Protein 4P8S (pdb70)

InterPro domains:
  IPR000483 Cysteine-rich flanking region, C-terminal [SM00082] (261-311)
  IPR001611 Leucine-rich repeat [PF13855] (107-167)
  IPR001611 Leucine-rich repeat [PF13855] (204-262)
  IPR003591 Leucine-rich repeat, typical subtype [SM00369] (63-82)
  IPR003591 Leucine-rich repeat, typical subtype [SM00369] (83-104)
  IPR003591 Leucine-rich repeat, typical subtype [SM00369] (105-129)
  IPR003591 Leucine-rich repeat, typical subtype [SM00369] (130-153)
  IPR003591 Leucine-rich repeat, typical subtype [SM00369] (154-177)
  IPR003591 Leucine-rich repeat, typical subtype [SM00369] (178-201)
  IPR003591 Leucine-rich repeat, typical subtype [SM00369] (202-225)
  IPR003591 Leucine-rich repeat, typical subtype [SM00369] (226-249)
  IPR032675 Leucine-rich repeat domain superfamily [G3DSA:3.80.10.10] (29-310)
  IPR050541 Leucine-rich repeat and transmembrane domain-containing protein [PTHR24369] (19-320)

Organism: Rattus norvegicus (NCBI:txid10116)

CATH classification: 3.80.10.10

Nearest PDB structures (foldseek):
  4p8s-assembly1_A  TM=1.004E+00  e=3.441E-52  Rattus norvegicus
  1ozn-assembly1_A  TM=9.871E-01  e=2.215E-29  Homo sapiens
  5o0p-assembly2_B  TM=9.878E-01  e=4.410E-29  Mus musculus
  7r86-assembly2_B  TM=9.854E-01  e=6.924E-28  Mus musculus
  5o0o-assembly1_E  TM=9.838E-01  e=7.640E-28  Mus musculus

Sequence (282 aa):
PSCPMLCTCYSSPPTVSCQANNFSSVPLSLPPSTQRLFLQNNLIRSLRPGTFGPNLLTLWLFSNNLSTIYPGTFRHLQALEELDLGDNRHLRSLEPDTFQGLERLQSLHLYRCQLSSLPGNIFRGLVSLQYLYLQENSLLHLQDDLFADLANLSHLFLHGNRLRLLTEHVFRGLGSLDRLLLHGNRLQGVHRAAFHGLSRLTILYLFNNSLASLPGEALADLPALEFLRLNANPWACDCRARPLWAWFQRARVSSSDVTCATPPERQGRDLRTLRDTDFQAC

Radius of gyration: 22.19 Å; Cα contacts (8 Å, |Δi|>4): 806; chains: 1; bounding box: 40×33×74 Å

Solvent-accessible surface area: 13028 Å² total; per-residue (Å²): 152,104,52,5,150,118,19,70,42,125,99,103,43,40,12,2,18,0,87,76,52,108,28,67,71,11,15,154,76,28,28,101,64,6,57,101,0,29,0,15,73,4,92,0,137,35,2,130,71,89,40,22,20,79,68,3,50,22,0,79,0,44,29,15,50,0,56,51,12,83,86,30,8,1,143,135,2,110,28,0,59,45,0,11,0,0,36,0,146,83,4,125,76,11,45,61,66,6,2,62,32,1,73,130,0,70,15,0,30,0,36,92,0,72,0,48,72,6,31,37,66,3,1,81,34,3,78,35,0,62,68,0,37,0,24,74,11,42,0,72,95,7,76,62,52,3,0,43,63,0,59,80,0,26,26,0,36,0,32,30,3,116,0,100,77,3,54,72,56,0,3,113,32,2,38,20,0,38,90,0,20,0,31,22,13,73,0,115,20,7,45,144,20,2,0,124,37,0,58,149,0,23,39,0,47,0,35,79,15,44,0,34,39,3,30,15,87,0,1,68,27,6,104,34,12,106,65,0,65,0,27,65,12,59,1,1,0,49,66,122,2,115,61,2,19,32,41,21,99,218,28,235,39,70,34,20,72,0,53,2,41,64,30,117,137,44,109,46,95,29,1,86,63,5,158,98,81,47,11,153,100,86

GO terms:
  GO:0043005 neuron projection (C, IDA)
  GO:0043204 perikaryon (C, IDA)
  GO:0045121 membrane raft (C, IDA)
  GO:0009986 cell surface (C, IDA)
  GO:0030424 axon (C, IDA)
  GO:0043204 perikaryon (C, EXP)
  GO:0005886 plasma membrane (C, EXP)
  GO:0010977 negative regulation of neuron projection development (P, IMP)
  GO:0038023 signaling receptor activity (F, IMP)
  GO:0007166 cell surface receptor signaling pathway (P, IMP)
  GO:0005515 protein binding (F, IPI)
  GO:0009897 external side of plasma membrane (C, IDA)

Structure (mmCIF, N/CA/C/O backbone):
data_4P8S
#
_entry.id   4P8S
#
_cell.length_a   56.822
_cell.length_b   56.517
_cell.length_c   128.960
_cell.angle_alpha   90.00
_cell.angle_beta   90.00
_cell.angle_gamma   90.00
#
_symmetry.space_group_name_H-M   'P 21 21 21'
#
loop_
_entity.id
_entity.type
_entity.pdbx_description
1 polymer 'Reticulon-4 receptor-like 2'
2 branched 2-acetamido-2-deoxy-alpha-D-glucopyranose-(1-4)-2-acetamido-2-deoxy-beta-D-glucopyranose
3 branched 2-acetamido-2-deoxy-beta-D-glucopyranose-(1-4)-2-acetamido-2-deoxy-beta-D-glucopyranose
4 non-polymer 2-acetamido-2-deoxy-beta-D-glucopyranose
5 water water
#
loop_
_atom_site.group_PDB
_atom_site.id
_atom_site.type_symbol
_atom_site.label_atom_id
_atom_site.label_alt_id
_atom_site.label_comp_id
_atom_site.label_asym_id
_atom_site.label_entity_id
_atom_site.label_seq_id
_atom_site.pdbx_PDB_ins_code
_atom_site.Cartn_x
_atom_site.Cartn_y
_atom_site.Cartn_z
_atom_site.occupancy
_atom_site.B_iso_or_equiv
_atom_site.auth_seq_id
_atom_site.auth_comp_id
_atom_site.auth_asym_id
_atom_site.auth_atom_id
_atom_site.pdbx_PDB_model_num
ATOM 1 N N . PRO A 1 1 ? 14.383 22.526 -13.802 1.00 49.44 29 PRO A N 1
ATOM 2 C CA . PRO A 1 1 ? 13.722 22.180 -12.515 1.00 48.75 29 PRO A CA 1
ATOM 3 C C . PRO A 1 1 ? 14.089 23.137 -11.313 1.00 46.88 29 PRO A C 1
ATOM 4 O O . PRO A 1 1 ? 14.885 22.731 -10.461 1.00 49.30 29 PRO A O 1
ATOM 8 N N . SER A 1 2 ? 13.553 24.354 -11.216 1.00 44.60 30 SER A N 1
ATOM 9 C CA . SER A 1 2 ? 14.255 25.317 -10.329 1.00 42.02 30 SER A CA 1
ATOM 10 C C . SER A 1 2 ? 13.970 25.321 -8.813 1.00 37.78 30 SER A C 1
ATOM 11 O O . SER A 1 2 ? 14.930 25.548 -8.060 1.00 38.11 30 SER A O 1
ATOM 14 N N . CYS A 1 3 ? 12.729 25.040 -8.351 1.00 30.91 31 CYS A N 1
ATOM 15 C CA . CYS A 1 3 ? 12.544 24.888 -6.897 1.00 24.72 31 CYS A CA 1
ATOM 16 C C . CYS A 1 3 ? 11.566 23.726 -6.641 1.00 21.43 31 CYS A C 1
ATOM 17 O O . CYS A 1 3 ? 10.539 23.665 -7.267 1.00 17.66 31 CYS A O 1
ATOM 20 N N . PRO A 1 4 ? 11.867 22.855 -5.647 1.00 20.59 32 PRO A N 1
ATOM 21 C CA . PRO A 1 4 ? 10.925 21.799 -5.276 1.00 20.03 32 PRO A CA 1
ATOM 22 C C . PRO A 1 4 ? 9.563 22.293 -4.916 1.00 17.70 32 PRO A C 1
ATOM 23 O O . PRO A 1 4 ? 9.313 23.430 -4.414 1.00 17.76 32 PRO A O 1
ATOM 27 N N . MET A 1 5 ? 8.596 21.433 -5.157 1.00 18.32 33 MET A N 1
ATOM 28 C CA . MET A 1 5 ? 7.249 21.801 -4.981 1.00 15.35 33 MET A CA 1
ATOM 29 C C . MET A 1 5 ? 6.873 22.280 -3.554 1.00 16.90 33 MET A C 1
ATOM 30 O O . MET A 1 5 ? 7.165 21.547 -2.602 1.00 18.34 33 MET A O 1
ATOM 35 N N . LEU A 1 6 ? 6.254 23.461 -3.426 1.00 14.78 34 LEU A N 1
ATOM 36 C CA . LEU A 1 6 ? 5.833 24.143 -2.146 1.00 16.82 34 LEU A CA 1
ATOM 37 C C . LEU A 1 6 ? 7.002 24.698 -1.305 1.00 17.10 34 LEU A C 1
ATOM 38 O O . LEU A 1 6 ? 6.744 25.255 -0.261 1.00 19.05 34 LEU A O 1
ATOM 43 N N . CYS A 1 7 ? 8.205 24.542 -1.789 1.00 16.89 35 CYS A N 1
ATOM 44 C CA . CYS A 1 7 ? 9.384 25.123 -1.157 1.00 15.78 35 CYS A CA 1
ATOM 45 C C . CYS A 1 7 ? 9.747 26.503 -1.718 1.00 18.13 35 CYS A C 1
ATOM 46 O O . CYS A 1 7 ? 9.177 26.964 -2.728 1.00 16.39 35 CYS A O 1
ATOM 49 N N . THR A 1 8 ? 10.705 27.142 -1.053 1.00 15.68 36 THR A N 1
ATOM 50 C CA . THR A 1 8 ? 11.254 28.433 -1.506 1.00 17.61 36 THR A CA 1
ATOM 51 C C . THR A 1 8 ? 12.754 28.276 -1.640 1.00 17.83 36 THR A C 1
ATOM 52 O O . THR A 1 8 ? 13.395 27.680 -0.771 1.00 17.62 36 THR A O 1
ATOM 56 N N . CYS A 1 9 ? 13.354 28.798 -2.713 1.00 16.61 37 CYS A N 1
ATOM 57 C CA . CYS A 1 9 ? 14.758 28.519 -2.958 1.00 15.85 37 CYS A CA 1
ATOM 58 C C . CYS A 1 9 ? 15.459 29.864 -2.997 1.00 19.32 37 CYS A C 1
ATOM 59 O O . CYS A 1 9 ? 14.829 30.893 -3.415 1.00 17.66 37 CYS A O 1
ATOM 62 N N . TYR A 1 10 ? 16.741 29.836 -2.635 1.00 16.97 38 TYR A N 1
ATOM 63 C CA . TYR A 1 10 ? 17.578 31.072 -2.661 1.00 18.57 38 TYR A CA 1
ATOM 64 C C . TYR A 1 10 ? 18.848 30.706 -3.321 1.00 21.18 38 TYR A C 1
ATOM 65 O O . TYR A 1 10 ? 19.355 29.565 -3.219 1.00 19.66 38 TYR A O 1
ATOM 74 N N . SER A 1 11 ? 19.506 31.704 -3.947 1.00 22.88 39 SER A N 1
ATOM 75 C CA . SER A 1 11 ? 20.779 31.374 -4.590 1.00 26.20 39 SER A CA 1
ATOM 76 C C . SER A 1 11 ? 22.106 31.653 -3.850 1.00 28.17 39 SER A C 1
ATOM 77 O O . SER A 1 11 ? 23.129 31.042 -4.214 1.00 29.79 39 SER A O 1
ATOM 80 N N . SER A 1 12 ? 22.152 32.491 -2.820 1.00 29.95 40 SER A N 1
ATOM 81 C CA . SER A 1 12 ? 23.470 32.632 -2.154 1.00 32.35 40 SER A CA 1
ATOM 82 C C . SER A 1 12 ? 23.394 32.524 -0.632 1.00 32.02 40 SER A C 1
ATOM 83 O O . SER A 1 12 ? 22.744 33.325 0.036 1.00 33.81 40 SER A O 1
ATOM 86 N N . PRO A 1 13 ? 23.898 31.420 -0.070 1.00 28.78 41 PRO A N 1
ATOM 87 C CA . PRO A 1 13 ? 24.263 30.287 -0.835 1.00 26.99 41 PRO A CA 1
ATOM 88 C C . PRO A 1 13 ? 23.004 29.497 -1.340 1.00 24.31 41 PRO A C 1
ATOM 89 O O . PRO A 1 13 ? 21.887 29.786 -0.923 1.00 24.43 41 PRO A O 1
ATOM 93 N N . PRO A 1 14 ? 23.204 28.520 -2.237 1.00 22.22 42 PRO A N 1
ATOM 94 C CA . PRO A 1 14 ? 22.086 27.738 -2.783 1.00 19.76 42 PRO A CA 1
ATOM 95 C C . PRO A 1 14 ? 21.349 27.026 -1.633 1.00 18.29 42 PRO A C 1
ATOM 96 O O . PRO A 1 14 ? 21.938 26.155 -0.973 1.00 18.95 42 PRO A O 1
ATOM 100 N N . THR A 1 15 ? 20.114 27.404 -1.386 1.00 16.60 43 THR A N 1
ATOM 101 C CA . THR A 1 15 ? 19.410 26.948 -0.164 1.00 15.21 43 THR A CA 1
ATOM 102 C C . THR A 1 15 ? 18.034 26.523 -0.649 1.00 16.94 43 THR A C 1
ATOM 103 O O . THR A 1 15 ? 17.432 27.180 -1.520 1.00 16.73 43 THR A O 1
ATOM 107 N N . VAL A 1 16 ? 17.471 25.465 -0.061 1.00 15.36 44 VAL A N 1
ATOM 108 C CA . VAL A 1 16 ? 16.101 25.120 -0.346 1.00 13.50 44 VAL A CA 1
ATOM 109 C C . VAL A 1 16 ? 15.376 25.056 1.020 1.00 16.22 44 VAL A C 1
ATOM 110 O O . VAL A 1 16 ? 15.796 24.335 1.938 1.00 15.97 44 VAL A O 1
ATOM 114 N N . SER A 1 17 ? 14.369 25.876 1.159 1.00 14.31 45 SER A N 1
ATOM 115 C CA . SER A 1 17 ? 13.594 26.001 2.421 1.00 15.01 45 SER A CA 1
ATOM 116 C C . SER A 1 17 ? 12.265 25.319 2.213 1.00 16.03 45 SER A C 1
ATOM 117 O O . SER A 1 17 ? 11.369 25.788 1.436 1.00 15.22 45 SER A O 1
ATOM 120 N N . CYS A 1 18 ? 12.094 24.226 2.969 1.00 15.13 46 CYS A N 1
ATOM 121 C CA . CYS A 1 18 ? 10.954 23.344 2.782 1.00 16.12 46 CYS A CA 1
ATOM 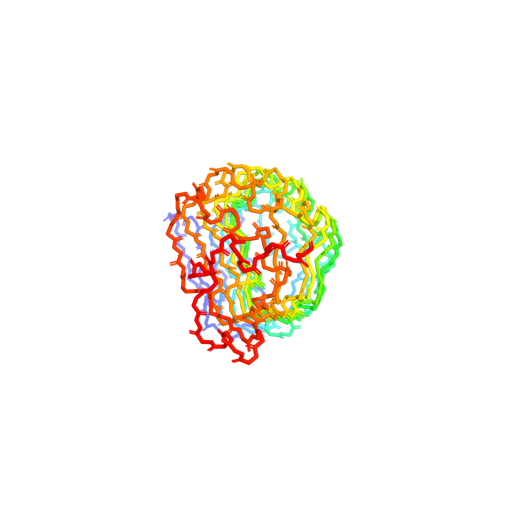122 C C . CYS A 1 18 ? 10.213 23.108 4.106 1.00 15.92 46 CYS A C 1
ATOM 123 O O . CYS A 1 18 ? 9.402 22.128 4.221 1.00 16.61 46 CYS A O 1
ATOM 126 N N . GLN A 1 19 ? 10.445 24.005 5.067 1.00 14.71 47 GLN A N 1
ATOM 127 C CA . GLN A 1 19 ? 9.961 23.831 6.452 1.00 17.97 47 GLN A CA 1
ATOM 128 C C . GLN A 1 19 ? 8.407 23.934 6.521 1.00 17.37 47 GLN A C 1
ATOM 129 O O . GLN A 1 19 ? 7.784 24.702 5.755 1.00 16.54 47 GLN A O 1
ATOM 135 N N . ALA A 1 20 ? 7.761 23.159 7.399 1.00 15.24 48 ALA A N 1
ATOM 136 C CA . ALA A 1 20 ? 6.376 23.414 7.839 1.00 18.48 48 ALA A CA 1
ATOM 137 C C . ALA A 1 20 ? 5.348 23.227 6.728 1.00 18.05 48 ALA A C 1
ATOM 138 O O . ALA A 1 20 ? 4.406 24.013 6.601 1.00 19.97 48 ALA A O 1
ATOM 140 N N . ASN A 1 21 ? 5.504 22.207 5.917 1.00 16.24 49 ASN A N 1
ATOM 141 C CA . ASN A 1 21 ? 4.519 21.915 4.855 1.00 16.19 49 ASN A CA 1
ATOM 142 C C . ASN A 1 21 ? 3.699 20.641 5.102 1.00 16.80 49 ASN A C 1
ATOM 143 O O . ASN A 1 21 ? 3.028 20.116 4.183 1.00 18.53 49 ASN A O 1
ATOM 148 N N . ASN A 1 22 ? 3.881 20.032 6.266 1.00 17.17 50 ASN A N 1
ATOM 149 C CA . ASN A 1 22 ? 3.403 18.673 6.520 1.00 18.54 50 ASN A CA 1
ATOM 150 C C . ASN A 1 22 ? 3.748 17.643 5.470 1.00 16.81 50 ASN A C 1
ATOM 151 O O . ASN A 1 22 ? 2.972 16.699 5.281 1.00 16.33 50 ASN A O 1
ATOM 156 N N . PHE A 1 23 ? 4.952 17.714 4.903 1.00 14.71 51 PHE A N 1
ATOM 157 C CA . PHE A 1 23 ? 5.323 16.721 3.911 1.00 14.81 51 PHE A CA 1
ATOM 158 C C . PHE A 1 23 ? 5.408 15.344 4.522 1.00 15.44 51 PHE A C 1
ATOM 159 O O . PHE A 1 23 ? 5.892 15.204 5.674 1.00 16.55 51 PHE A O 1
ATOM 167 N N . SER A 1 24 ? 4.974 14.329 3.762 1.00 15.69 52 SER A N 1
ATOM 168 C CA . SER A 1 24 ? 5.236 12.947 4.167 1.00 15.13 52 SER A CA 1
ATOM 169 C C . SER A 1 24 ? 6.564 12.386 3.594 1.00 14.65 52 SER A C 1
ATOM 170 O O . SER A 1 24 ? 6.997 11.311 4.046 1.00 15.91 52 SER A O 1
ATOM 173 N N . SER A 1 25 ? 7.178 13.010 2.587 1.00 14.24 53 SER A N 1
ATOM 174 C CA . SER A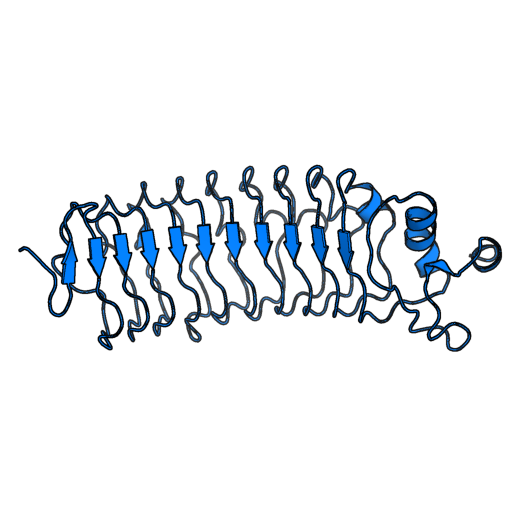 1 25 ? 8.435 12.493 2.020 1.00 13.51 53 SER A CA 1
ATOM 175 C C . SER A 1 25 ? 9.307 13.713 1.713 1.00 13.60 53 SER A C 1
ATOM 176 O O . SER A 1 25 ? 8.833 14.885 1.615 1.00 13.18 53 SER A O 1
ATOM 179 N N . VAL A 1 26 ? 10.602 13.446 1.543 1.00 14.20 54 VAL A N 1
ATOM 180 C CA . VAL A 1 26 ? 11.534 14.496 1.064 1.00 14.29 54 VAL A CA 1
ATOM 181 C C . VAL A 1 26 ? 11.118 14.867 -0.384 1.00 13.21 54 VAL A C 1
ATOM 182 O O . VAL A 1 26 ? 10.904 13.972 -1.219 1.00 14.62 54 VAL A O 1
ATOM 186 N N . PRO A 1 27 ? 10.927 16.172 -0.642 1.00 14.94 55 PRO A N 1
ATOM 187 C CA . PRO A 1 27 ? 10.542 16.623 -1.977 1.00 16.34 55 PRO A CA 1
ATOM 188 C C . PRO A 1 27 ? 11.527 16.160 -3.031 1.00 15.87 55 PRO A C 1
ATOM 189 O O . PRO A 1 27 ? 12.758 16.015 -2.794 1.00 16.79 55 PRO A O 1
ATOM 193 N N . LEU A 1 28 ? 10.988 16.015 -4.243 1.00 16.15 56 LEU A N 1
ATOM 194 C CA . LEU A 1 28 ? 11.774 15.639 -5.424 1.00 17.11 56 LEU A CA 1
ATOM 195 C C . LEU A 1 28 ? 12.405 16.822 -6.133 1.00 17.55 56 LEU A C 1
ATOM 196 O O . LEU A 1 28 ? 12.003 17.934 -5.869 1.00 19.39 56 LEU A O 1
ATOM 201 N N . SER A 1 29 ? 13.327 16.550 -7.054 1.00 20.59 57 SER A N 1
ATOM 202 C CA . SER A 1 29 ? 13.960 17.623 -7.885 1.00 25.29 57 SER A CA 1
ATOM 203 C C . SER A 1 29 ? 14.694 18.705 -7.065 1.00 23.70 57 SER A C 1
ATOM 204 O O . SER A 1 29 ? 14.578 19.903 -7.269 1.00 24.14 57 SER A O 1
ATOM 207 N N . LEU A 1 30 ? 15.340 18.246 -6.012 1.00 21.69 58 LEU A N 1
ATOM 208 C CA . LEU A 1 30 ? 16.292 19.118 -5.271 1.00 18.63 58 LEU A CA 1
ATOM 209 C C . LEU A 1 30 ? 17.401 19.526 -6.235 1.00 18.70 58 LEU A C 1
ATOM 210 O O . LEU A 1 30 ? 18.051 18.687 -6.826 1.00 19.44 58 LEU A O 1
ATOM 215 N N . PRO A 1 31 ? 17.660 20.824 -6.365 1.00 19.76 59 PRO A N 1
ATOM 216 C CA . PRO A 1 31 ? 18.767 21.213 -7.265 1.00 20.02 59 PRO A CA 1
ATOM 217 C C . PRO A 1 31 ? 20.115 20.623 -6.780 1.00 21.56 59 PRO A C 1
ATOM 218 O O . PRO A 1 31 ? 20.415 20.669 -5.578 1.00 18.40 59 PRO A O 1
ATOM 222 N N . PRO A 1 32 ? 20.926 20.025 -7.694 1.00 22.11 60 PRO A N 1
ATOM 223 C CA . PRO A 1 32 ? 22.195 19.413 -7.234 1.00 22.72 60 PRO A CA 1
ATOM 224 C C . PRO A 1 32 ? 23.158 20.387 -6.528 1.00 21.04 60 PRO A C 1
ATOM 225 O O . PRO A 1 32 ? 23.942 19.922 -5.719 1.00 22.45 60 PRO A O 1
ATOM 229 N N . SER A 1 33 ? 23.054 21.674 -6.836 1.00 20.11 61 SER A N 1
ATOM 230 C CA . SER A 1 33 ? 23.887 22.736 -6.276 1.00 19.95 61 SER A CA 1
ATOM 231 C C . SER A 1 33 ? 23.583 22.991 -4.782 1.00 18.58 61 SER A C 1
ATOM 232 O O . SER A 1 33 ? 24.399 23.594 -4.124 1.00 17.69 61 SER A O 1
ATOM 235 N N . THR A 1 34 ? 22.480 22.440 -4.252 1.00 15.51 62 THR A N 1
ATOM 236 C CA . THR A 1 34 ? 21.934 22.887 -2.937 1.00 15.35 62 THR A CA 1
ATOM 237 C C . THR A 1 34 ? 22.954 22.647 -1.846 1.00 13.54 62 THR A C 1
ATOM 238 O O . THR A 1 34 ? 23.487 21.533 -1.750 1.00 14.59 62 THR A O 1
ATOM 242 N N . GLN A 1 35 ? 23.216 23.700 -1.048 1.00 13.58 63 GLN A N 1
ATOM 243 C CA . GLN A 1 35 ? 24.085 23.525 0.085 1.00 14.12 63 GLN A CA 1
ATOM 244 C C . GLN A 1 35 ? 23.338 23.462 1.421 1.00 14.45 63 GLN A C 1
ATOM 245 O O . GLN A 1 35 ? 23.845 22.873 2.345 1.00 15.34 63 GLN A O 1
ATOM 251 N N . ARG A 1 36 ? 22.167 24.084 1.524 1.00 15.21 64 ARG A N 1
ATOM 252 C CA . ARG A 1 36 ? 21.409 24.123 2.808 1.00 13.97 64 ARG A CA 1
ATOM 253 C C . ARG A 1 36 ? 20.060 23.613 2.495 1.00 15.12 64 ARG A C 1
ATOM 254 O O . ARG A 1 36 ? 19.375 24.125 1.54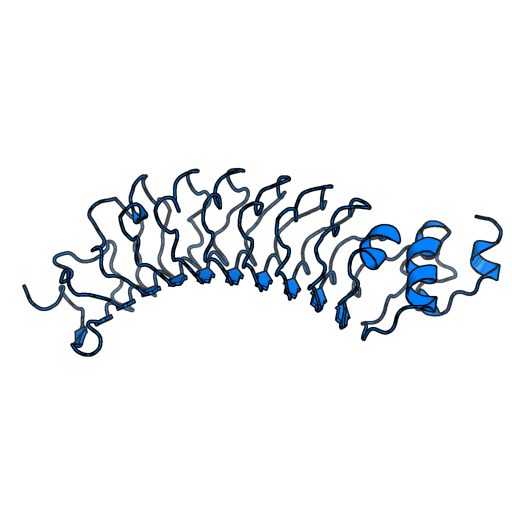2 1.00 15.10 64 ARG A O 1
ATOM 262 N N . LEU A 1 37 ? 19.622 22.594 3.221 1.00 14.24 65 LEU A N 1
ATOM 263 C CA . LEU A 1 37 ? 18.288 21.998 2.973 1.00 12.91 65 LEU A CA 1
ATOM 264 C C . LEU A 1 37 ? 17.534 21.955 4.322 1.00 14.94 65 LEU A C 1
ATOM 265 O O . LEU A 1 37 ? 18.003 21.339 5.288 1.00 14.07 65 LEU A O 1
ATOM 270 N N . PHE A 1 38 ? 16.442 22.685 4.397 1.00 12.81 66 PHE A N 1
ATOM 271 C CA . PHE A 1 38 ? 15.664 22.925 5.635 1.00 12.13 66 PHE A CA 1
ATOM 272 C C . PHE A 1 38 ? 14.376 22.163 5.458 1.00 13.62 66 PHE A C 1
ATOM 273 O O . PHE A 1 38 ? 13.364 22.677 4.838 1.00 15.65 66 PHE A O 1
ATOM 281 N N . LEU A 1 39 ? 14.319 20.997 6.093 1.00 11.63 67 LEU A N 1
ATOM 282 C CA . LEU A 1 39 ? 13.112 20.157 6.034 1.00 10.75 67 LEU A CA 1
ATOM 283 C C . LEU A 1 39 ? 12.440 19.984 7.405 1.00 11.85 67 LEU A C 1
ATOM 284 O O . LEU A 1 39 ? 11.599 19.126 7.552 1.00 13.49 67 LEU A O 1
ATOM 289 N N . GLN A 1 40 ? 12.824 20.785 8.393 1.00 11.20 68 GLN A N 1
ATOM 290 C CA . GLN A 1 40 ? 12.224 20.602 9.730 1.00 13.33 68 GLN A CA 1
ATOM 291 C C . GLN A 1 40 ? 10.725 20.902 9.805 1.00 14.27 68 GLN A C 1
ATOM 292 O O . GLN A 1 40 ? 10.164 21.576 8.923 1.00 14.02 68 GLN A O 1
ATOM 298 N N . ASN A 1 41 ? 10.046 20.355 10.827 1.00 15.06 69 ASN A N 1
ATOM 299 C CA . ASN A 1 41 ? 8.604 20.563 11.003 1.00 15.74 69 ASN A CA 1
ATOM 300 C C . ASN A 1 41 ? 7.784 20.074 9.813 1.00 16.41 69 ASN A C 1
ATOM 301 O O . ASN A 1 41 ? 6.899 20.775 9.320 1.00 17.41 69 ASN A O 1
ATOM 306 N N . ASN A 1 42 ? 8.081 18.862 9.338 1.00 14.38 70 ASN A N 1
ATOM 307 C CA . ASN A 1 42 ? 7.226 18.171 8.383 1.00 15.16 70 ASN A CA 1
ATOM 308 C C . ASN A 1 42 ? 6.810 16.837 9.049 1.00 15.28 70 ASN A C 1
ATOM 309 O O . ASN A 1 42 ? 6.879 16.738 10.303 1.00 14.40 70 ASN A O 1
ATOM 314 N N . LEU A 1 43 ? 6.264 15.919 8.268 1.00 13.79 71 LEU A N 1
ATOM 315 C CA . LEU A 1 43 ? 5.813 14.621 8.823 1.00 15.37 71 LEU A CA 1
ATOM 316 C C . LEU A 1 43 ? 6.477 13.497 8.050 1.00 14.43 71 LEU A C 1
ATOM 317 O O . LEU A 1 43 ? 5.875 12.454 7.660 1.00 14.04 71 LEU A O 1
ATOM 322 N N . ILE A 1 44 ? 7.751 13.702 7.725 1.00 14.31 72 ILE A N 1
ATOM 323 C CA . ILE A 1 44 ? 8.396 12.773 6.855 1.00 12.46 72 ILE A CA 1
ATOM 324 C C . ILE A 1 44 ? 8.665 11.494 7.682 1.00 14.81 72 ILE A C 1
ATOM 325 O O . ILE A 1 44 ? 9.140 11.565 8.790 1.00 14.74 72 ILE A O 1
ATOM 330 N N . ARG A 1 45 ? 8.373 10.338 7.122 1.00 16.09 73 ARG A N 1
ATOM 331 C CA . ARG A 1 45 ? 8.474 9.046 7.895 1.00 18.01 73 ARG A CA 1
ATOM 332 C C . ARG A 1 45 ? 9.712 8.214 7.590 1.00 18.66 73 ARG A C 1
ATOM 333 O O . ARG A 1 45 ? 10.137 7.444 8.445 1.00 18.48 73 ARG A O 1
ATOM 341 N N . SER A 1 46 ? 10.229 8.270 6.361 1.00 18.74 74 SER A N 1
ATOM 342 C CA . SER A 1 46 ? 11.367 7.391 5.977 1.00 19.89 74 SER A CA 1
ATOM 343 C C . SER A 1 46 ? 12.348 8.205 5.156 1.00 18.96 74 SER A C 1
ATOM 344 O O . SER A 1 46 ? 11.917 9.079 4.365 1.00 18.37 74 SER A O 1
ATOM 347 N N . LEU A 1 47 ? 13.630 7.826 5.223 1.00 17.68 75 LEU A N 1
ATOM 348 C CA . LEU A 1 47 ? 14.609 8.380 4.298 1.00 16.85 75 LEU A CA 1
ATOM 349 C C . LEU A 1 47 ? 15.235 7.241 3.546 1.00 16.77 75 LEU A C 1
ATOM 350 O O . LEU A 1 47 ? 15.438 6.172 4.129 1.00 16.70 75 LEU A O 1
ATOM 355 N N . ARG A 1 48 ? 15.562 7.444 2.268 1.00 17.59 76 ARG A N 1
ATOM 356 C CA . ARG A 1 48 ? 16.193 6.405 1.463 1.00 16.94 76 ARG A CA 1
ATOM 357 C C . ARG A 1 48 ? 17.362 7.007 0.686 1.00 16.17 76 ARG A C 1
ATOM 358 O O . ARG A 1 48 ? 17.415 8.218 0.533 1.00 17.95 76 ARG A O 1
ATOM 366 N N . PRO A 1 49 ? 18.288 6.148 0.189 1.00 16.81 77 PRO A N 1
ATOM 367 C CA . PRO A 1 49 ? 19.319 6.525 -0.734 1.00 17.40 77 PRO A CA 1
ATOM 368 C C . PRO A 1 49 ? 18.714 7.094 -2.000 1.00 18.76 77 PRO A C 1
ATOM 369 O O . PRO A 1 49 ? 17.538 6.821 -2.291 1.00 18.38 77 PRO A O 1
ATOM 373 N N . GLY A 1 50 ? 19.476 7.984 -2.643 1.00 19.14 78 GLY A N 1
ATOM 374 C CA . GLY A 1 50 ? 19.044 8.648 -3.882 1.00 21.53 78 GLY A CA 1
ATOM 375 C C . GLY A 1 50 ? 18.116 9.826 -3.639 1.00 22.42 78 GLY A C 1
ATOM 376 O O . GLY A 1 50 ? 17.493 10.326 -4.594 1.00 24.24 78 GLY A O 1
ATOM 377 N N . THR A 1 51 ? 18.042 10.305 -2.395 1.00 18.07 79 THR A N 1
ATOM 378 C CA . THR A 1 51 ? 17.109 11.365 -2.040 1.00 21.10 79 THR A CA 1
ATOM 379 C C . THR A 1 51 ? 17.834 12.710 -1.915 1.00 20.08 79 THR A C 1
ATOM 380 O O . THR A 1 51 ? 17.236 13.749 -2.256 1.00 23.77 79 THR A O 1
ATOM 384 N N . PHE A 1 52 ? 19.065 12.698 -1.417 1.00 15.95 80 PHE A N 1
ATOM 385 C CA . PHE A 1 52 ? 19.771 13.936 -1.128 1.00 15.38 80 PHE A CA 1
ATOM 386 C C . PHE A 1 52 ? 20.902 14.080 -2.112 1.00 17.71 80 PHE A C 1
ATOM 387 O O . PHE A 1 52 ? 21.521 13.067 -2.466 1.00 17.99 80 PHE A O 1
ATOM 395 N N . GLY A 1 53 ? 21.196 15.322 -2.502 1.00 17.43 81 GLY A N 1
ATOM 396 C CA . GLY A 1 53 ? 22.260 15.581 -3.458 1.00 18.75 81 GLY A CA 1
ATOM 397 C C . GLY A 1 53 ? 23.623 15.738 -2.763 1.00 17.84 81 GLY A C 1
ATOM 398 O O . GLY A 1 53 ? 23.771 16.102 -1.541 1.00 18.39 81 GLY A O 1
ATOM 399 N N . PRO A 1 54 ? 24.693 15.720 -3.554 1.00 18.11 82 PRO A N 1
ATOM 400 C CA . PRO A 1 54 ? 26.019 15.625 -2.903 1.00 19.22 82 PRO A CA 1
ATOM 401 C C . PRO A 1 54 ? 26.704 16.844 -2.360 1.00 18.21 82 PRO A C 1
ATOM 402 O O . PRO A 1 54 ? 27.735 16.703 -1.693 1.00 20.22 82 PRO A O 1
ATOM 406 N N . ASN A 1 55 ? 26.161 18.019 -2.596 1.00 16.60 83 ASN A N 1
ATOM 407 C CA . ASN A 1 55 ? 26.755 19.271 -2.219 1.00 18.24 83 ASN A CA 1
ATOM 408 C C . ASN A 1 55 ? 26.241 19.790 -0.886 1.00 14.98 83 ASN A C 1
ATOM 409 O O . ASN A 1 55 ? 26.645 20.848 -0.451 1.00 15.09 83 ASN A O 1
ATOM 414 N N . LEU A 1 56 ? 25.276 19.073 -0.263 1.00 15.96 84 LEU A N 1
ATOM 415 C CA . LEU A 1 56 ? 24.738 19.544 1.018 1.00 14.04 84 LEU A CA 1
ATOM 416 C C . LEU A 1 56 ? 25.817 19.758 2.090 1.00 14.30 84 LEU A C 1
ATOM 417 O O . LEU A 1 56 ? 26.702 18.879 2.345 1.00 13.75 84 LEU A O 1
ATOM 422 N N . LEU A 1 57 ? 25.724 20.891 2.766 1.00 13.05 85 LEU A N 1
ATOM 423 C CA . LEU A 1 57 ? 26.538 21.176 3.927 1.00 13.20 85 LEU A CA 1
ATOM 424 C C . LEU A 1 57 ? 25.674 21.137 5.192 1.00 13.61 85 LEU A C 1
ATOM 425 O O . LEU A 1 57 ? 26.225 20.773 6.250 1.00 14.56 85 LEU A O 1
ATOM 430 N N . THR A 1 58 ? 24.395 21.562 5.053 1.00 13.28 86 THR A N 1
ATOM 431 C CA . THR A 1 58 ? 23.482 21.610 6.253 1.00 14.80 86 THR A CA 1
ATOM 432 C C . THR A 1 58 ? 22.223 20.872 5.898 1.00 12.78 86 THR A C 1
ATOM 433 O O . THR A 1 58 ? 21.555 21.231 4.872 1.00 14.28 86 THR A O 1
ATOM 437 N N . LEU A 1 59 ? 21.783 19.951 6.777 1.00 11.38 87 LEU A N 1
ATOM 438 C CA . LEU A 1 59 ? 20.544 19.227 6.520 1.00 11.76 87 LEU A CA 1
ATOM 439 C C . LEU A 1 59 ? 19.786 19.190 7.845 1.00 12.89 87 LEU A C 1
ATOM 440 O O . LEU A 1 59 ? 20.263 18.573 8.797 1.00 12.35 87 LEU A O 1
ATOM 445 N N . TRP A 1 60 ? 18.635 19.869 7.869 1.00 12.08 88 TRP A N 1
ATOM 446 C CA . TRP A 1 60 ? 17.812 19.932 9.091 1.00 10.98 88 TRP A CA 1
ATOM 447 C C . TRP A 1 60 ? 16.563 19.114 8.818 1.00 12.19 88 TRP A C 1
ATOM 448 O O . TRP A 1 60 ? 15.761 19.387 7.891 1.00 12.43 88 TRP A O 1
ATOM 459 N N . LEU A 1 61 ? 16.387 18.075 9.665 1.00 11.23 89 LEU A N 1
ATOM 460 C CA . LEU A 1 61 ? 15.233 17.153 9.594 1.00 9.40 89 LEU A CA 1
ATOM 461 C C . LEU A 1 61 ? 14.596 16.989 10.960 1.00 12.53 89 LEU A C 1
ATOM 462 O O . LEU A 1 61 ? 13.845 16.029 11.188 1.00 12.72 89 LEU A O 1
ATOM 467 N N . PHE A 1 62 ? 14.816 17.958 11.830 1.00 11.97 90 PHE A N 1
ATOM 468 C CA . PHE A 1 62 ? 14.217 17.860 13.123 1.00 13.46 90 PHE A CA 1
ATOM 469 C C . PHE A 1 62 ? 12.716 18.053 13.099 1.00 14.80 90 PHE A C 1
ATOM 470 O O . PHE A 1 62 ? 12.155 18.689 12.195 1.00 13.43 90 PHE A O 1
ATOM 478 N N . SER A 1 63 ? 12.062 17.486 14.121 1.00 14.92 91 SER A N 1
ATOM 479 C CA . SER A 1 63 ? 10.586 17.577 14.271 1.00 15.61 91 SER A CA 1
ATOM 480 C C . SER A 1 63 ? 9.877 17.074 12.999 1.00 17.08 91 SER A C 1
ATOM 481 O O . SER A 1 63 ? 9.057 17.784 12.403 1.00 16.57 91 SER A O 1
ATOM 484 N N . ASN A 1 64 ? 10.188 15.873 12.596 1.00 13.01 92 ASN A N 1
ATOM 485 C CA . ASN A 1 64 ? 9.474 15.137 11.521 1.00 13.82 92 ASN A CA 1
ATOM 486 C C . ASN A 1 64 ? 8.822 13.939 12.129 1.00 14.06 92 ASN A C 1
ATOM 487 O O . ASN A 1 64 ? 8.472 14.074 13.307 1.00 15.81 92 ASN A O 1
ATOM 492 N N . ASN A 1 65 ? 8.556 12.873 11.374 1.00 14.15 93 ASN A N 1
ATOM 493 C CA . ASN A 1 65 ? 8.002 11.665 12.025 1.00 14.55 93 ASN A CA 1
ATOM 494 C C . ASN A 1 65 ? 8.793 10.504 11.631 1.00 14.49 93 ASN A C 1
ATOM 495 O O . ASN A 1 65 ? 8.270 9.448 11.223 1.00 14.73 93 ASN A O 1
ATOM 500 N N . LEU A 1 66 ? 10.123 10.652 11.647 1.00 14.44 94 LEU A N 1
ATOM 501 C CA . LEU A 1 66 ? 10.920 9.587 11.044 1.00 13.92 94 LEU A CA 1
ATOM 502 C C . LEU A 1 66 ? 10.883 8.299 11.930 1.00 15.22 94 LEU A C 1
ATOM 503 O O . LEU A 1 66 ? 10.887 8.397 13.174 1.00 17.00 94 LEU A O 1
ATOM 508 N N . SER A 1 67 ? 10.791 7.158 11.251 1.00 16.48 95 SER A N 1
ATOM 509 C CA . SER A 1 67 ? 10.867 5.863 11.907 1.00 17.57 95 SER A CA 1
ATOM 510 C C . SER A 1 67 ? 11.889 4.975 11.245 1.00 19.53 95 SER A C 1
ATOM 511 O O . SER A 1 67 ? 12.361 4.054 11.906 1.00 20.67 95 SER A O 1
ATOM 514 N N . THR A 1 68 ? 12.281 5.228 9.992 1.00 16.39 96 THR A N 1
ATOM 515 C CA . THR A 1 68 ? 13.281 4.382 9.348 1.00 18.43 96 THR A CA 1
ATOM 516 C C . THR A 1 68 ? 14.193 5.264 8.488 1.00 18.85 96 THR A C 1
ATOM 517 O O . THR A 1 68 ? 13.695 6.056 7.642 1.00 19.32 96 THR A O 1
ATOM 521 N N . ILE A 1 69 ? 15.481 5.107 8.694 1.00 15.49 97 ILE A N 1
ATOM 522 C CA . ILE A 1 69 ? 16.467 5.638 7.725 1.00 14.54 97 ILE A CA 1
ATOM 523 C C . ILE A 1 69 ? 17.120 4.456 7.077 1.00 15.46 97 ILE A C 1
ATOM 524 O O . ILE A 1 69 ? 17.897 3.729 7.733 1.00 17.13 97 ILE A O 1
ATOM 529 N N . TYR A 1 70 ? 16.786 4.211 5.804 1.00 16.95 98 TYR A N 1
ATOM 530 C CA . TYR A 1 70 ? 17.254 3.000 5.109 1.00 18.19 98 TYR A CA 1
ATOM 531 C C . TYR A 1 70 ? 18.747 3.110 4.807 1.00 17.44 98 TYR A C 1
ATOM 532 O O . TYR A 1 70 ? 19.312 4.220 4.718 1.00 17.55 98 TYR A O 1
ATOM 541 N N . PRO A 1 71 ? 19.433 1.950 4.680 1.00 19.12 99 PRO A N 1
ATOM 542 C CA . PRO A 1 71 ? 20.836 1.915 4.366 1.00 17.42 99 PRO A CA 1
ATOM 543 C C . PRO A 1 71 ? 21.198 2.720 3.155 1.00 16.27 99 PRO A C 1
ATOM 544 O O . PRO A 1 71 ? 20.472 2.650 2.123 1.00 16.57 99 PRO A O 1
ATOM 548 N N . GLY A 1 72 ? 22.307 3.481 3.249 1.00 15.71 100 GLY A N 1
ATOM 549 C CA . GLY A 1 72 ? 22.806 4.198 2.072 1.00 17.01 100 GLY A CA 1
ATOM 550 C C . GLY A 1 72 ? 22.311 5.613 1.969 1.00 15.36 100 GLY A C 1
ATOM 551 O O . GLY A 1 72 ? 22.815 6.373 1.143 1.00 16.30 100 GLY A O 1
ATOM 552 N N . THR A 1 73 ? 21.347 5.988 2.821 1.00 13.53 101 THR A N 1
ATOM 553 C CA . THR A 1 73 ? 20.719 7.306 2.738 1.00 13.78 101 THR A CA 1
ATOM 554 C C . THR A 1 73 ? 21.789 8.433 2.702 1.00 14.93 101 THR A C 1
ATOM 555 O O . THR A 1 73 ? 21.736 9.344 1.829 1.00 14.39 101 THR A O 1
ATOM 559 N N . PHE A 1 74 ? 22.760 8.360 3.644 1.00 14.33 102 PHE A N 1
ATOM 560 C CA . PHE A 1 74 ? 23.686 9.490 3.776 1.00 13.59 102 PHE A CA 1
ATOM 561 C C . PHE A 1 74 ? 25.052 9.223 3.104 1.00 13.40 102 PHE A C 1
ATOM 562 O O . PHE A 1 74 ? 25.982 10.039 3.237 1.00 13.21 102 PHE A O 1
ATOM 570 N N . ARG A 1 75 ? 25.163 8.075 2.410 1.00 14.03 103 ARG A N 1
ATOM 571 C CA . ARG A 1 75 ? 26.456 7.548 2.068 1.00 16.14 103 ARG A CA 1
ATOM 572 C C . ARG A 1 75 ? 27.231 8.482 1.153 1.00 16.90 103 ARG A C 1
ATOM 573 O O . ARG A 1 75 ? 28.446 8.548 1.272 1.00 17.00 103 ARG A O 1
ATOM 581 N N . HIS A 1 76 ? 26.547 9.214 0.262 1.00 16.47 104 HIS A N 1
ATOM 582 C CA . HIS A 1 76 ? 27.258 10.099 -0.646 1.00 18.02 104 HIS A CA 1
ATOM 583 C C . HIS A 1 76 ? 27.217 11.554 -0.244 1.00 18.14 104 HIS A C 1
ATOM 584 O O . HIS A 1 76 ? 27.516 12.428 -1.083 1.00 18.60 104 HIS A O 1
ATOM 591 N N . LEU A 1 77 ? 26.874 11.843 1.012 1.00 14.97 105 LEU A N 1
ATOM 592 C CA . LEU A 1 77 ? 26.913 13.252 1.492 1.00 14.26 105 LEU A CA 1
ATOM 593 C C . LEU A 1 77 ? 28.280 13.571 2.144 1.00 14.39 105 LEU A C 1
ATOM 594 O O . LEU A 1 77 ? 28.388 13.987 3.282 1.00 13.82 105 LEU A O 1
ATOM 599 N N . GLN A 1 78 ? 29.358 13.376 1.352 1.00 15.16 106 GLN A N 1
ATOM 600 C CA . GLN A 1 78 ? 30.719 13.557 1.862 1.00 14.31 106 GLN A CA 1
ATOM 601 C C . GLN A 1 78 ? 30.930 14.936 2.403 1.00 14.64 106 GLN A C 1
ATOM 602 O O . GLN A 1 78 ? 31.729 15.079 3.337 1.00 15.49 106 GLN A O 1
ATOM 608 N N . ALA A 1 79 ? 30.309 15.952 1.803 1.00 13.28 107 ALA A N 1
ATOM 609 C CA . ALA A 1 79 ? 30.518 17.324 2.219 1.00 14.94 107 ALA A CA 1
ATOM 610 C C . ALA A 1 79 ? 29.730 17.746 3.442 1.00 12.78 107 ALA A C 1
ATOM 611 O O . ALA A 1 79 ? 29.941 18.827 3.993 1.00 13.80 107 ALA A O 1
ATOM 613 N N . LEU A 1 80 ? 28.780 16.908 3.866 1.00 12.69 108 LEU A N 1
ATOM 614 C CA . LEU A 1 80 ? 27.852 17.394 4.945 1.00 11.31 108 LEU A CA 1
ATOM 615 C C . LEU A 1 80 ? 28.542 17.774 6.250 1.00 13.90 108 LEU A C 1
ATOM 616 O O . LEU A 1 80 ? 29.395 17.001 6.771 1.00 13.18 108 LEU A O 1
ATOM 621 N N . GLU A 1 81 ? 28.232 18.977 6.755 1.00 13.37 109 GLU A N 1
ATOM 622 C CA . GLU A 1 81 ? 28.802 19.473 7.987 1.00 11.96 109 GLU A CA 1
ATOM 623 C C . GLU A 1 81 ? 27.841 19.447 9.183 1.00 12.97 109 GLU A C 1
ATOM 624 O O . GLU A 1 81 ? 28.334 19.432 10.337 1.00 13.26 109 GLU A O 1
ATOM 630 N N . GLU A 1 82 ? 26.536 19.555 8.953 1.00 13.58 110 GLU A N 1
ATOM 631 C CA . GLU A 1 82 ? 25.603 19.596 10.081 1.00 13.65 110 GLU A CA 1
ATOM 632 C C . GLU A 1 82 ? 24.398 18.737 9.720 1.00 13.31 110 GLU A C 1
ATOM 633 O O . GLU A 1 82 ? 23.778 18.925 8.646 1.00 13.08 110 GLU A O 1
ATOM 639 N N . LEU A 1 83 ? 24.016 17.833 10.629 1.00 10.81 111 LEU A N 1
ATOM 640 C CA . LEU A 1 83 ? 22.873 16.962 10.345 1.00 10.90 111 LEU A CA 1
ATOM 641 C C . LEU A 1 83 ? 22.019 16.998 11.652 1.00 12.80 111 LEU A C 1
ATOM 642 O O . LEU A 1 83 ? 22.528 16.624 12.730 1.00 14.49 111 LEU A O 1
ATOM 647 N N . ASP A 1 84 ? 20.785 17.490 11.583 1.00 11.09 112 ASP A N 1
ATOM 648 C CA . ASP A 1 84 ? 19.970 17.551 12.774 1.00 11.86 112 ASP A CA 1
ATOM 649 C C . ASP A 1 84 ? 18.773 16.615 12.544 1.00 12.76 112 ASP A C 1
ATOM 650 O O . ASP A 1 84 ? 17.886 16.915 11.715 1.00 12.71 112 ASP A O 1
ATOM 655 N N . LEU A 1 85 ? 18.719 15.504 13.280 1.00 10.54 113 LEU A N 1
ATOM 656 C CA . LEU A 1 85 ? 17.613 14.545 13.177 1.00 10.15 113 LEU A CA 1
ATOM 657 C C . LEU A 1 85 ? 16.793 14.519 14.476 1.00 11.34 113 LEU A C 1
ATOM 658 O O . LEU A 1 85 ? 16.076 13.578 14.723 1.00 12.92 113 LEU A O 1
ATOM 663 N N . GLY A 1 86 ? 16.907 15.561 15.264 1.00 12.30 114 GLY A N 1
ATOM 664 C CA . GLY A 1 86 ? 16.299 15.622 16.618 1.00 12.68 114 GLY A CA 1
ATOM 665 C C . GLY A 1 86 ? 14.773 15.616 16.594 1.00 15.42 114 GLY A C 1
ATOM 666 O O . GLY A 1 86 ? 14.112 15.946 15.559 1.00 13.91 114 GLY A O 1
ATOM 667 N N . ASP A 1 87 ? 14.197 15.258 17.734 1.00 14.21 115 ASP A N 1
ATOM 668 C CA . ASP A 1 87 ? 12.724 15.326 17.877 1.00 15.58 115 ASP A CA 1
ATOM 669 C C . ASP A 1 87 ? 11.958 14.454 16.834 1.00 15.22 115 ASP A C 1
ATOM 670 O O . ASP A 1 87 ? 11.059 14.926 16.151 1.00 15.99 115 ASP A O 1
ATOM 675 N N . ASN A 1 88 ? 12.434 13.261 16.569 1.00 15.02 116 ASN A N 1
ATOM 676 C CA . ASN A 1 88 ? 11.704 12.321 15.823 1.00 12.98 116 ASN A CA 1
ATOM 677 C C . ASN A 1 88 ? 11.378 11.197 16.802 1.00 16.15 116 ASN A C 1
ATOM 678 O O . ASN A 1 88 ? 12.118 10.225 16.878 1.00 14.63 116 ASN A O 1
ATOM 683 N N . ARG A 1 89 ? 10.223 11.362 17.439 1.00 16.19 117 ARG A N 1
ATOM 684 C CA . ARG A 1 89 ? 9.916 10.492 18.623 1.00 20.79 117 ARG A CA 1
ATOM 685 C C . ARG A 1 89 ? 9.743 9.024 18.322 1.00 20.26 117 ARG A C 1
ATOM 686 O O . ARG A 1 89 ? 9.723 8.202 19.262 1.00 23.12 117 ARG A O 1
ATOM 694 N N . HIS A 1 90 ? 9.558 8.621 17.066 1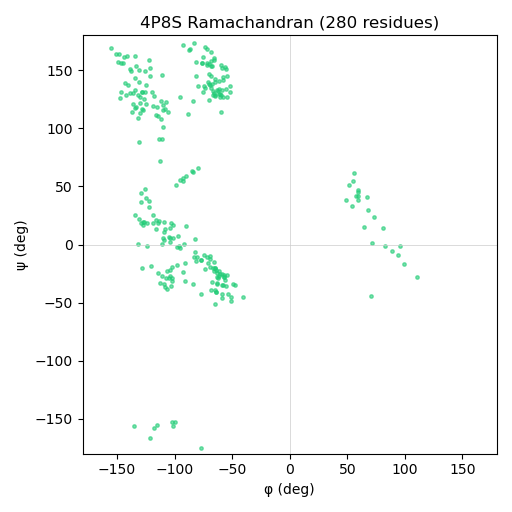.00 17.81 118 HIS A N 1
ATOM 695 C CA . HIS A 1 90 ? 9.371 7.232 16.736 1.00 19.42 118 HIS A CA 1
ATOM 696 C C . HIS A 1 90 ? 10.596 6.664 16.036 1.00 19.08 118 HIS A C 1
ATOM 697 O O . HIS A 1 90 ? 10.575 5.578 15.467 1.00 19.01 118 HIS A O 1
ATOM 704 N N . LEU A 1 91 ? 11.707 7.380 16.072 1.00 18.32 119 LEU A N 1
ATOM 705 C CA . LEU A 1 91 ? 12.811 6.849 15.293 1.00 18.28 119 LEU A CA 1
ATOM 706 C C . LEU A 1 91 ? 13.359 5.428 15.834 1.00 21.89 119 LEU A C 1
ATOM 707 O O . LEU A 1 91 ? 13.515 4.397 15.081 1.00 25.94 119 LEU A O 1
ATOM 712 N N . ARG A 1 92 ? 13.628 5.423 17.095 1.00 21.07 120 ARG A N 1
ATOM 713 C CA . ARG A 1 92 ? 13.908 4.202 17.927 1.00 21.13 120 ARG A CA 1
ATOM 714 C C . ARG A 1 92 ? 15.202 3.440 17.723 1.00 20.43 120 ARG A C 1
ATOM 715 O O . ARG A 1 92 ? 15.775 2.991 18.715 1.00 21.71 120 ARG A O 1
ATOM 723 N N . SER A 1 93 ? 15.610 3.195 16.500 1.00 18.65 121 SER A N 1
ATOM 724 C CA . SER A 1 93 ? 16.889 2.556 16.319 1.00 20.50 121 SER A CA 1
ATOM 725 C C . SER A 1 93 ? 17.509 3.066 15.010 1.00 19.48 121 SER A C 1
ATOM 726 O O . SER A 1 93 ? 16.785 3.608 14.139 1.00 19.58 121 SER A O 1
ATOM 729 N N . LEU A 1 94 ? 18.808 2.837 14.864 1.00 16.96 122 LEU A N 1
ATOM 730 C CA . LEU A 1 94 ? 19.569 3.254 13.716 1.00 15.81 122 LEU A CA 1
ATOM 731 C C . LEU A 1 94 ? 20.356 2.060 13.267 1.00 16.54 122 LEU A C 1
ATOM 732 O O . LEU A 1 94 ? 20.965 1.328 14.115 1.00 16.77 122 LEU A O 1
ATOM 737 N N . GLU A 1 95 ? 20.452 1.865 11.968 1.00 15.40 123 GLU A N 1
ATOM 738 C CA . GLU A 1 95 ? 21.291 0.735 11.506 1.00 16.22 123 GLU A CA 1
ATOM 739 C C . GLU A 1 95 ? 22.784 1.123 11.623 1.00 16.58 123 GLU A C 1
ATOM 740 O O . GLU A 1 95 ? 23.139 2.300 11.669 1.00 14.48 123 GLU A O 1
ATOM 746 N N . PRO A 1 96 ? 23.696 0.125 11.721 1.00 15.92 124 PRO A N 1
ATOM 747 C CA . PRO A 1 96 ? 25.056 0.440 12.066 1.00 15.30 124 PRO A CA 1
ATOM 748 C C . PRO A 1 96 ? 25.807 1.297 11.067 1.00 15.29 124 PRO A C 1
ATOM 749 O O . PRO A 1 96 ? 26.729 1.951 11.488 1.00 15.47 124 PRO A O 1
ATOM 753 N N . ASP A 1 97 ? 25.382 1.338 9.783 1.00 15.37 125 ASP A N 1
ATOM 754 C CA . ASP A 1 97 ? 26.121 2.118 8.830 1.00 15.05 125 ASP A CA 1
ATOM 755 C C . ASP A 1 97 ? 25.431 3.453 8.499 1.00 14.03 125 ASP A C 1
ATOM 756 O O . ASP A 1 97 ? 25.785 4.064 7.503 1.00 15.69 125 ASP A O 1
ATOM 761 N N . THR A 1 98 ? 24.511 3.876 9.366 1.00 14.05 126 THR A N 1
AT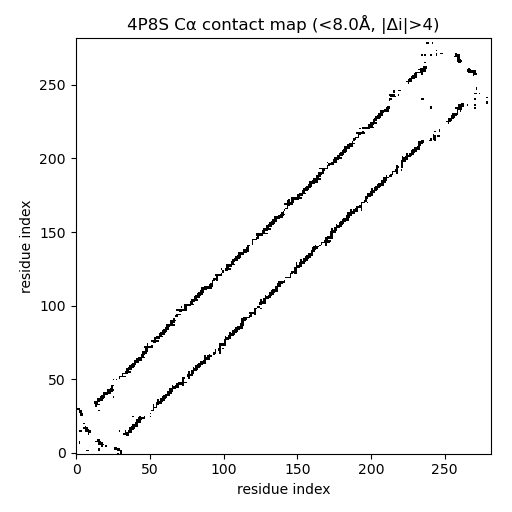OM 762 C CA . THR A 1 98 ? 23.696 5.058 9.064 1.00 13.06 126 THR A CA 1
ATOM 763 C C . THR A 1 98 ? 24.623 6.243 8.709 1.00 12.87 126 THR A C 1
ATOM 764 O O . THR A 1 98 ? 24.286 7.008 7.781 1.00 13.83 126 THR A O 1
ATOM 768 N N . PHE A 1 99 ? 25.730 6.450 9.449 1.00 11.86 127 PHE A N 1
ATOM 769 C CA . PHE A 1 99 ? 26.545 7.674 9.215 1.00 12.79 127 PHE A CA 1
ATOM 770 C C . PHE A 1 99 ? 27.744 7.479 8.315 1.00 13.18 127 PHE A C 1
ATOM 771 O O . PHE A 1 99 ? 28.578 8.383 8.240 1.00 12.92 127 PHE A O 1
ATOM 779 N N . GLN A 1 100 ? 27.857 6.305 7.709 1.00 14.27 128 GLN A N 1
ATOM 780 C CA . GLN A 1 100 ? 28.961 6.011 6.808 1.00 15.04 128 GLN A CA 1
ATOM 781 C C . GLN A 1 100 ? 28.884 6.971 5.638 1.00 14.50 128 GLN A C 1
ATOM 782 O O . GLN A 1 100 ? 27.801 7.169 5.076 1.00 15.62 128 GLN A O 1
ATOM 788 N N . GLY A 1 101 ? 30.026 7.562 5.338 1.00 13.84 129 GLY A N 1
ATOM 789 C CA . GLY A 1 101 ? 30.121 8.600 4.311 1.00 16.50 129 GLY A CA 1
ATOM 790 C C . GLY A 1 101 ? 30.407 9.930 4.975 1.00 14.90 129 GLY A C 1
ATOM 791 O O . GLY A 1 101 ? 30.979 10.828 4.307 1.00 15.37 129 GLY A O 1
ATOM 792 N N . LEU A 1 102 ? 29.981 10.123 6.252 1.00 13.22 130 LEU A N 1
ATOM 793 C CA . LEU A 1 102 ? 29.865 11.532 6.723 1.00 13.43 130 LEU A CA 1
ATOM 794 C C . LEU A 1 102 ? 31.180 11.969 7.428 1.00 14.80 130 LEU A C 1
ATOM 795 O O . LEU A 1 102 ? 31.192 12.422 8.573 1.00 13.09 130 LEU A O 1
ATOM 800 N N . GLU A 1 103 ? 32.309 11.829 6.752 1.00 14.15 131 GLU A N 1
ATOM 801 C CA . GLU A 1 103 ? 33.581 12.116 7.363 1.00 15.20 131 GLU A CA 1
ATOM 802 C C . GLU A 1 103 ? 33.858 13.618 7.587 1.00 13.20 131 GLU A C 1
ATOM 803 O O . GLU A 1 103 ? 34.740 13.936 8.347 1.00 12.13 131 GLU A O 1
ATOM 809 N N . ARG A 1 104 ? 33.061 14.551 7.037 1.00 12.32 132 ARG A N 1
ATOM 810 C CA . ARG A 1 104 ? 33.262 15.966 7.249 1.00 11.30 132 ARG A CA 1
ATOM 811 C C . ARG A 1 104 ? 32.239 16.531 8.239 1.00 11.64 132 ARG A C 1
ATOM 812 O O . ARG A 1 104 ? 32.253 17.741 8.580 1.00 12.17 132 ARG A O 1
ATOM 820 N N . LEU A 1 105 ? 31.376 15.645 8.780 1.00 12.16 133 LEU A N 1
ATOM 821 C CA . LEU A 1 105 ? 30.293 16.109 9.611 1.00 10.01 133 LEU A CA 1
ATOM 822 C C . LEU A 1 105 ? 30.857 16.723 10.903 1.00 10.79 133 LEU A C 1
ATOM 823 O O . LEU A 1 105 ? 31.688 16.070 11.603 1.00 10.95 133 LEU A O 1
ATOM 828 N N . GLN A 1 106 ? 30.371 17.913 11.264 1.00 10.74 134 GLN A N 1
ATOM 829 C CA . GLN A 1 106 ? 30.881 18.584 12.473 1.00 11.05 134 GLN A CA 1
ATOM 830 C C . GLN A 1 106 ? 29.854 18.560 13.618 1.00 12.04 134 GLN A C 1
ATOM 831 O O . GLN A 1 106 ? 30.268 18.621 14.754 1.00 12.53 134 GLN A O 1
ATOM 837 N N . SER A 1 107 ? 28.570 18.529 13.317 1.00 12.32 135 SER A N 1
ATOM 838 C CA . SER A 1 107 ? 27.509 18.577 14.380 1.00 12.44 135 SER A CA 1
ATOM 839 C C . SER A 1 107 ? 26.515 17.491 14.001 1.00 11.00 135 SER A C 1
ATOM 840 O O . SER A 1 107 ? 26.020 17.445 12.834 1.00 13.09 135 SER A O 1
ATOM 843 N N . LEU A 1 108 ? 26.131 16.662 14.989 1.00 9.90 136 LEU A N 1
ATOM 844 C CA . LEU A 1 108 ? 25.113 15.616 14.704 1.00 9.36 136 LEU A CA 1
ATOM 845 C C . LEU A 1 108 ? 24.156 15.654 15.886 1.00 11.07 136 LEU A C 1
ATOM 846 O O . LEU A 1 108 ? 24.572 15.537 17.079 1.00 11.19 136 LEU A O 1
ATOM 851 N N . HIS A 1 109 ? 22.882 15.906 15.562 1.00 11.82 137 HIS A N 1
ATOM 852 C CA . HIS A 1 109 ? 21.857 16.114 16.620 1.00 12.62 137 HIS A CA 1
ATOM 853 C C . HIS A 1 109 ? 20.916 14.906 16.533 1.00 11.31 137 HIS A C 1
ATOM 854 O O . HIS A 1 109 ? 20.283 14.648 15.459 1.00 12.56 137 HIS A O 1
ATOM 861 N N . LEU A 1 110 ? 20.760 14.191 17.650 1.00 11.59 138 LEU A N 1
ATOM 862 C CA . LEU A 1 110 ? 19.916 13.005 17.755 1.00 11.84 138 LEU A CA 1
ATOM 863 C C . LEU A 1 110 ? 19.075 13.103 19.049 1.00 14.49 138 LEU A C 1
ATOM 864 O O . LEU A 1 110 ? 18.645 12.089 19.566 1.00 17.86 138 LEU A O 1
ATOM 869 N N . TYR A 1 111 ? 18.841 14.318 19.496 1.00 12.90 139 TYR A N 1
ATOM 870 C CA . TYR A 1 111 ? 18.123 14.534 20.776 1.00 14.46 139 TYR A CA 1
ATOM 871 C C . TYR A 1 111 ? 16.638 14.134 20.571 1.00 17.15 139 TYR A C 1
ATOM 872 O O . TYR A 1 111 ? 16.057 14.223 19.452 1.00 15.87 139 TYR A O 1
ATOM 881 N N . ARG A 1 112 ? 16.042 13.606 21.651 1.00 17.57 140 ARG A N 1
ATOM 882 C CA . ARG A 1 112 ? 14.635 13.248 21.622 1.00 20.50 140 ARG A CA 1
ATOM 883 C C . ARG A 1 112 ? 14.141 12.372 20.486 1.00 18.57 140 ARG A C 1
ATOM 884 O O . ARG A 1 112 ? 13.120 12.695 19.882 1.00 20.31 140 ARG A O 1
ATOM 892 N N . CYS A 1 113 ? 14.780 11.224 20.216 1.00 16.33 141 CYS A N 1
ATOM 893 C CA . CYS A 1 113 ? 14.364 10.252 19.277 1.00 17.45 141 CYS A CA 1
ATOM 894 C C . CYS A 1 113 ? 14.028 8.804 19.831 1.00 18.96 141 CYS A C 1
ATOM 895 O O . CYS A 1 113 ? 14.082 7.806 19.093 1.00 24.71 141 CYS A O 1
ATOM 898 N N . GLN A 1 114 ? 13.802 8.727 21.087 1.00 21.98 142 GLN A N 1
ATOM 899 C CA . GLN A 1 114 ? 13.547 7.376 21.627 1.00 21.12 142 GLN A CA 1
ATOM 900 C C . GLN A 1 114 ? 14.589 6.276 21.356 1.00 17.16 142 GLN A C 1
ATOM 901 O O . GLN A 1 114 ? 14.164 5.135 21.253 1.00 17.14 142 GLN A O 1
ATOM 907 N N . LEU A 1 115 ? 15.889 6.596 21.275 1.00 14.21 143 LEU A N 1
ATOM 908 C CA . LEU A 1 115 ? 16.896 5.579 21.045 1.00 14.33 143 LEU A CA 1
ATOM 909 C C . LEU A 1 115 ? 17.076 4.827 22.384 1.00 15.09 143 LEU A C 1
ATOM 910 O O . LEU A 1 115 ? 17.233 5.492 23.401 1.00 15.38 143 LEU A O 1
ATOM 915 N N . SER A 1 116 ? 17.056 3.499 22.369 1.00 16.41 144 SER A N 1
ATOM 916 C CA . SER A 1 116 ? 17.314 2.771 23.619 1.00 17.05 144 SER A CA 1
ATOM 917 C C . SER A 1 116 ? 18.682 2.183 23.649 1.00 15.59 144 SER A C 1
ATOM 918 O O . SER A 1 116 ? 19.256 1.900 24.729 1.00 16.71 144 SER A O 1
ATOM 921 N N . SER A 1 117 ? 19.232 2.008 22.461 1.00 13.94 145 SER A N 1
ATOM 922 C CA . SER A 1 117 ? 20.579 1.487 22.290 1.00 15.09 145 SER A CA 1
ATOM 923 C C . SER A 1 117 ? 21.153 2.068 20.991 1.00 16.44 145 SER A C 1
ATOM 924 O O . SER A 1 117 ? 20.392 2.626 20.168 1.00 17.30 145 SER A O 1
ATOM 927 N N . LEU A 1 118 ? 22.458 1.979 20.826 1.00 15.86 146 LEU A N 1
ATOM 928 C CA . LEU A 1 118 ? 23.092 2.264 19.571 1.00 16.09 146 LEU A CA 1
ATOM 929 C C . LEU A 1 118 ? 23.955 1.086 19.151 1.00 16.99 146 LEU A C 1
ATOM 930 O O . LEU A 1 118 ? 24.579 0.453 20.031 1.00 19.22 146 LEU A O 1
ATOM 935 N N . PRO A 1 119 ? 24.121 0.850 17.819 1.00 15.61 147 PRO A N 1
ATOM 936 C CA . PRO A 1 119 ? 25.189 -0.065 17.393 1.00 15.07 147 PRO A CA 1
ATOM 937 C C . PRO A 1 119 ? 26.544 0.378 17.874 1.00 16.37 147 PRO A C 1
ATOM 938 O O . PRO A 1 119 ? 26.799 1.579 17.844 1.00 14.11 147 PRO A O 1
ATOM 942 N N . GLY A 1 120 ? 27.433 -0.570 18.281 1.00 15.27 148 GLY A N 1
ATOM 943 C CA . GLY A 1 120 ? 28.697 -0.217 18.900 1.00 16.01 148 GLY A CA 1
ATOM 944 C C . GLY A 1 120 ? 29.584 0.534 17.919 1.00 17.16 148 GLY A C 1
ATOM 945 O O . GLY A 1 120 ? 30.452 1.273 18.362 1.00 17.47 148 GLY A O 1
ATOM 946 N N . ASN A 1 121 ? 29.335 0.412 16.604 1.00 14.62 149 ASN A N 1
ATOM 947 C CA . ASN A 1 121 ? 30.222 1.039 15.635 1.00 16.73 149 ASN A CA 1
ATOM 948 C C . ASN A 1 121 ? 29.532 2.154 14.850 1.00 15.93 149 ASN A C 1
ATOM 949 O O . ASN A 1 121 ? 29.938 2.570 13.765 1.00 16.06 149 ASN A O 1
ATOM 954 N N . ILE A 1 122 ? 28.444 2.627 15.395 1.00 13.16 150 ILE A N 1
ATOM 955 C CA . ILE A 1 122 ? 27.635 3.657 14.698 1.00 13.62 150 ILE A CA 1
ATOM 956 C C . ILE A 1 122 ? 28.385 4.994 14.446 1.00 12.69 150 ILE A C 1
ATOM 957 O O . ILE A 1 122 ? 28.047 5.646 13.420 1.00 14.26 150 ILE A O 1
ATOM 962 N N . PHE A 1 123 ? 29.362 5.379 15.281 1.00 12.22 151 PHE A N 1
ATOM 963 C CA . PHE A 1 123 ? 30.063 6.633 15.061 1.00 12.35 151 PHE A CA 1
ATOM 964 C C . PHE A 1 123 ? 31.453 6.439 14.475 1.00 14.05 151 PHE A C 1
ATOM 965 O O . PHE A 1 123 ? 32.316 7.350 14.572 1.00 13.12 151 PHE A O 1
ATOM 973 N N . ARG A 1 124 ? 31.724 5.216 13.980 1.00 14.21 152 ARG A N 1
ATOM 974 C CA . ARG A 1 124 ? 33.066 5.015 13.431 1.00 13.06 152 ARG A CA 1
ATOM 975 C C . ARG A 1 124 ? 33.344 5.959 12.223 1.00 12.48 152 ARG A C 1
ATOM 976 O O . ARG A 1 124 ? 32.451 6.261 11.400 1.00 15.41 152 ARG A O 1
ATOM 984 N N . GLY A 1 125 ? 34.593 6.467 12.178 1.00 13.95 153 GLY A N 1
ATOM 985 C CA . GLY A 1 125 ? 35.028 7.187 11.019 1.00 14.05 153 GLY A CA 1
ATOM 986 C C . GLY A 1 125 ? 34.590 8.652 11.033 1.00 15.68 153 GLY A C 1
ATOM 987 O O . GLY A 1 125 ? 34.967 9.406 10.114 1.00 16.35 153 GLY A O 1
ATOM 988 N N . LEU A 1 126 ? 33.859 9.092 12.065 1.00 13.06 154 LEU A N 1
ATOM 989 C CA . LEU A 1 126 ? 33.311 10.514 12.081 1.00 13.23 154 LEU A CA 1
ATOM 990 C C . LEU A 1 126 ? 34.366 11.469 12.629 1.00 13.56 154 LEU A C 1
ATOM 991 O O . LEU A 1 126 ? 34.224 12.083 13.695 1.00 13.86 154 LEU A O 1
ATOM 996 N N . VAL A 1 127 ? 35.483 11.568 11.890 1.00 13.80 155 VAL A N 1
ATOM 997 C CA . VAL A 1 127 ? 36.679 12.169 12.440 1.00 14.64 155 VAL A CA 1
ATOM 998 C C . VAL A 1 127 ? 36.564 13.680 12.558 1.00 13.79 155 VAL A C 1
ATOM 999 O O . VAL A 1 127 ? 37.325 14.302 13.281 1.00 15.45 155 VAL A O 1
ATOM 1003 N N . SER A 1 128 ? 35.661 14.276 11.804 1.00 12.23 156 SER A N 1
ATOM 1004 C CA . SER A 1 128 ? 35.428 15.735 11.901 1.00 11.93 156 SER A CA 1
ATOM 1005 C C . SER A 1 128 ? 34.481 16.150 13.032 1.00 12.71 156 SER A C 1
ATOM 1006 O O . SER A 1 128 ? 34.308 17.372 13.296 1.00 12.13 156 SER A O 1
ATOM 1009 N N . LEU A 1 129 ? 33.808 15.168 13.652 1.00 11.05 157 LEU A N 1
ATOM 1010 C CA . LEU A 1 129 ? 32.709 15.550 14.531 1.00 10.88 157 LEU A CA 1
ATOM 1011 C C . LEU A 1 129 ? 33.177 16.352 15.770 1.00 11.37 157 LEU A C 1
ATOM 1012 O O . LEU A 1 129 ? 34.124 15.952 16.507 1.00 12.17 157 LEU A O 1
ATOM 1017 N N . GLN A 1 130 ? 32.540 17.510 16.005 1.00 10.58 158 GLN A N 1
ATOM 1018 C CA . GLN A 1 130 ? 32.871 18.303 17.176 1.00 9.35 158 GLN A CA 1
ATOM 1019 C C . GLN A 1 130 ? 31.737 18.404 18.187 1.00 10.57 158 GLN A C 1
ATOM 1020 O O . GLN A 1 130 ? 32.033 18.588 19.361 1.00 11.62 158 GLN A O 1
ATOM 1026 N N . TYR A 1 131 ? 30.500 18.241 17.754 1.00 11.14 159 TYR A N 1
ATOM 1027 C CA . TYR A 1 131 ? 29.363 18.320 18.701 1.00 11.65 159 TYR A CA 1
ATOM 1028 C C . TYR A 1 131 ? 28.453 17.116 18.454 1.00 11.03 159 TYR A C 1
ATOM 1029 O O . TYR A 1 131 ? 28.000 16.912 17.349 1.00 13.34 159 TYR A O 1
ATOM 1038 N N . LEU A 1 132 ? 28.132 16.404 19.535 1.00 10.29 160 LEU A N 1
ATOM 1039 C CA . LEU A 1 132 ? 27.219 15.226 19.392 1.00 9.12 160 LEU A CA 1
ATOM 1040 C C . LEU A 1 132 ? 26.167 15.283 20.486 1.00 9.31 160 LEU A C 1
ATOM 1041 O O . LEU A 1 132 ? 26.482 15.331 21.696 1.00 10.05 160 LEU A O 1
ATOM 1046 N N . TYR A 1 133 ? 24.908 15.381 20.067 1.00 10.40 161 TYR A N 1
ATOM 1047 C CA . TYR A 1 133 ? 23.791 15.635 21.003 1.00 11.45 161 TYR A CA 1
ATOM 1048 C C . TYR A 1 133 ? 22.908 14.377 20.992 1.00 11.44 161 TYR A C 1
ATOM 1049 O O . TYR A 1 133 ? 22.206 14.071 20.005 1.00 11.02 161 TYR A O 1
ATOM 1058 N N . LEU A 1 134 ? 22.938 13.664 22.135 1.00 10.36 162 LEU A N 1
ATOM 1059 C CA . LEU A 1 134 ? 22.197 12.423 22.270 1.00 10.72 162 LEU A CA 1
ATOM 1060 C C . LEU A 1 134 ? 21.280 12.527 23.478 1.00 11.25 162 LEU A C 1
ATOM 1061 O O . LEU A 1 134 ? 20.780 11.487 23.990 1.00 12.82 162 LEU A O 1
ATOM 1066 N N . GLN A 1 135 ? 21.035 13.767 23.921 1.00 10.70 163 GLN A N 1
ATOM 1067 C CA . GLN A 1 135 ? 20.279 13.929 25.149 1.00 12.64 163 GLN A CA 1
ATOM 1068 C C . GLN A 1 135 ? 18.805 13.579 24.981 1.00 12.05 163 GLN A C 1
ATOM 1069 O O . GLN A 1 135 ? 18.258 13.564 23.853 1.00 11.62 163 GLN A O 1
ATOM 1075 N N . GLU A 1 136 ? 18.144 13.211 26.109 1.00 13.35 164 GLU A N 1
ATOM 1076 C CA . GLU A 1 136 ? 16.687 12.951 26.150 1.00 14.99 164 GLU A CA 1
ATOM 1077 C C . GLU A 1 136 ? 16.217 11.880 25.185 1.00 16.27 164 GLU A C 1
ATOM 1078 O O . GLU A 1 136 ? 15.132 12.026 24.570 1.00 16.64 164 GLU A O 1
ATOM 1084 N N . ASN A 1 137 ? 16.971 10.789 25.079 1.00 14.09 165 ASN A N 1
ATOM 1085 C CA . ASN A 1 137 ? 16.541 9.571 24.459 1.00 13.77 165 ASN A CA 1
ATOM 1086 C C . ASN A 1 137 ? 16.205 8.651 25.665 1.00 15.69 165 ASN A C 1
ATOM 1087 O O . ASN A 1 137 ? 15.868 9.136 26.749 1.00 16.74 165 ASN A O 1
ATOM 1092 N N . SER A 1 138 ? 16.328 7.367 25.444 1.00 15.90 166 SER A N 1
ATOM 1093 C CA . SER A 1 138 ? 16.027 6.3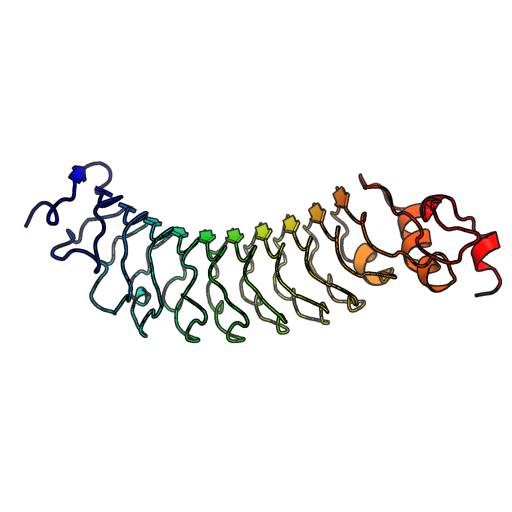55 26.517 1.00 16.50 166 SER A CA 1
ATOM 1094 C C . SER A 1 138 ? 17.222 5.397 26.617 1.00 17.01 166 SER A C 1
ATOM 1095 O O . SER A 1 138 ? 17.017 4.190 26.874 1.00 15.47 166 SER A O 1
ATOM 1098 N N . LEU A 1 139 ? 18.453 5.927 26.446 1.00 13.43 167 LEU A N 1
ATOM 1099 C CA . LEU A 1 139 ? 19.611 5.035 26.240 1.00 12.13 167 LEU A CA 1
ATOM 1100 C C . LEU A 1 139 ? 19.863 4.293 27.546 1.00 13.38 167 LEU A C 1
ATOM 1101 O O . LEU A 1 139 ? 19.991 4.914 28.550 1.00 12.88 167 LEU A O 1
ATOM 1106 N N . LEU A 1 140 ? 20.096 2.975 27.453 1.00 15.86 168 LEU A N 1
ATOM 1107 C CA . LEU A 1 140 ? 20.204 2.193 28.661 1.00 17.06 168 LEU A CA 1
ATOM 1108 C C . LEU A 1 140 ? 21.668 1.905 28.954 1.00 15.98 168 LEU A C 1
ATOM 1109 O O . LEU A 1 140 ? 22.022 1.782 30.125 1.00 17.68 168 LEU A O 1
ATOM 1114 N N . HIS A 1 141 ? 22.521 1.823 27.934 1.00 14.88 169 HIS A N 1
ATOM 1115 C CA . HIS A 1 141 ? 23.958 1.601 28.144 1.00 14.33 169 HIS A CA 1
ATOM 1116 C C . HIS A 1 141 ? 24.741 2.253 27.062 1.00 16.33 169 HIS A C 1
ATOM 1117 O O . HIS A 1 141 ? 24.246 2.384 25.932 1.00 18.29 169 HIS A O 1
ATOM 1124 N N . LEU A 1 142 ? 25.994 2.553 27.331 1.00 12.07 170 LEU A N 1
ATOM 1125 C CA . LEU A 1 142 ? 26.934 2.906 26.266 1.00 12.70 170 LEU A CA 1
ATOM 1126 C C . LEU A 1 142 ? 28.101 1.919 26.252 1.00 14.84 170 LEU A C 1
ATOM 1127 O O . LEU A 1 142 ? 28.848 1.780 27.279 1.00 16.66 170 LEU A O 1
ATOM 1132 N N . GLN A 1 143 ? 28.409 1.403 25.063 1.00 15.78 171 GLN A N 1
ATOM 1133 C CA . GLN A 1 143 ? 29.497 0.386 25.002 1.00 16.39 171 GLN A CA 1
ATOM 1134 C C . GLN A 1 143 ? 30.841 1.036 25.115 1.00 17.68 171 GLN A C 1
ATOM 1135 O O . GLN A 1 143 ? 31.041 2.171 24.638 1.00 14.59 171 GLN A O 1
ATOM 1141 N N . ASP A 1 144 ? 31.847 0.262 25.559 1.00 15.54 172 ASP A N 1
ATOM 1142 C CA . ASP A 1 144 ? 33.221 0.722 25.393 1.00 15.04 172 ASP A CA 1
ATOM 1143 C C . ASP A 1 144 ? 33.477 1.044 23.908 1.00 15.15 172 ASP A C 1
ATOM 1144 O O . ASP A 1 144 ? 32.980 0.324 23.020 1.00 15.07 172 ASP A O 1
ATOM 1149 N N . ASP A 1 145 ? 34.295 2.074 23.638 1.00 14.20 173 ASP A N 1
ATOM 1150 C CA . ASP A 1 145 ? 34.700 2.441 22.260 1.00 15.07 173 ASP A CA 1
ATOM 1151 C C . ASP A 1 145 ? 33.607 2.916 21.346 1.00 13.52 173 ASP A C 1
ATOM 1152 O O . ASP A 1 145 ? 33.830 3.109 20.149 1.00 14.90 173 ASP A O 1
ATOM 1157 N N . LEU A 1 146 ? 32.467 3.256 21.954 1.00 13.78 174 LEU A N 1
ATOM 1158 C CA . LEU A 1 146 ? 31.365 3.828 21.170 1.00 13.74 174 LEU A CA 1
ATOM 1159 C C . LEU A 1 146 ? 31.761 5.162 20.492 1.00 12.36 174 LEU A C 1
ATOM 1160 O O . LEU A 1 146 ? 31.335 5.479 19.372 1.00 13.92 174 LEU A O 1
ATOM 1165 N N . PHE A 1 147 ? 32.714 5.878 21.072 1.00 12.55 175 PHE A N 1
ATOM 1166 C CA . PHE A 1 147 ? 33.181 7.158 20.506 1.00 12.66 175 PHE A CA 1
ATOM 1167 C C . PHE A 1 147 ? 34.652 7.180 20.129 1.00 12.29 175 PHE A C 1
ATOM 1168 O O . PHE A 1 147 ? 35.334 8.268 20.068 1.00 13.12 175 PHE A O 1
ATOM 1176 N N . ALA A 1 148 ? 35.209 5.988 19.846 1.00 11.78 176 ALA A N 1
ATOM 1177 C CA . ALA A 1 148 ? 36.634 5.871 19.788 1.00 16.33 176 ALA A CA 1
ATOM 1178 C C . ALA A 1 148 ? 37.357 6.603 18.667 1.00 13.67 176 ALA A C 1
ATOM 1179 O O . ALA A 1 148 ? 38.542 6.901 18.788 1.00 15.93 176 ALA A O 1
ATOM 1181 N N . ASP A 1 149 ? 36.644 6.942 17.620 1.00 12.56 177 ASP A N 1
ATOM 1182 C CA . ASP A 1 149 ? 37.257 7.639 16.482 1.00 12.50 177 ASP A CA 1
ATOM 1183 C C . ASP A 1 149 ? 37.060 9.154 16.585 1.00 13.56 177 ASP A C 1
ATOM 1184 O O . ASP A 1 149 ? 37.510 9.908 15.685 1.00 13.30 177 ASP A O 1
ATOM 1189 N N . LEU A 1 150 ? 36.361 9.614 17.639 1.00 12.24 178 LEU A N 1
ATOM 1190 C CA . LEU A 1 150 ? 35.887 11.032 17.647 1.00 12.39 178 LEU A CA 1
ATOM 1191 C C . LEU A 1 150 ? 36.932 11.970 18.293 1.00 11.97 178 LEU A C 1
ATOM 1192 O O . LEU A 1 150 ? 36.703 12.581 19.312 1.00 12.49 178 LEU A O 1
ATOM 1197 N N . ALA A 1 151 ? 38.122 11.982 17.704 1.00 12.87 179 ALA A N 1
ATOM 1198 C CA . ALA A 1 151 ? 39.260 12.674 18.202 1.00 14.91 179 ALA A CA 1
ATOM 1199 C C . ALA A 1 151 ? 39.088 14.179 18.303 1.00 15.30 179 ALA A C 1
ATOM 1200 O O . ALA A 1 151 ? 39.837 14.817 19.076 1.00 17.01 179 ALA A O 1
ATOM 1202 N N . ASN A 1 152 ? 38.159 14.737 17.531 1.00 14.05 180 ASN A N 1
ATOM 1203 C CA . ASN A 1 152 ? 37.936 16.167 17.614 1.00 14.41 180 ASN A CA 1
ATOM 1204 C C . ASN A 1 152 ? 36.677 16.594 18.366 1.00 13.76 180 ASN A C 1
ATOM 1205 O O . ASN A 1 152 ? 36.297 17.790 18.355 1.00 13.71 180 ASN A O 1
ATOM 1210 N N . LEU A 1 153 ? 36.009 15.616 18.977 1.00 12.28 181 LEU A N 1
ATOM 1211 C CA . LEU A 1 153 ? 34.726 15.941 19.625 1.00 9.73 181 LEU A CA 1
ATOM 1212 C C . LEU A 1 153 ? 34.963 16.868 20.828 1.00 10.45 181 LEU A C 1
ATOM 1213 O O . LEU A 1 153 ? 35.835 16.625 21.672 1.00 12.10 181 LEU A O 1
ATOM 1218 N N . SER A 1 154 ? 34.225 17.965 20.864 1.00 11.82 182 SER A N 1
ATOM 1219 C CA . SER A 1 154 ? 34.400 18.982 21.927 1.00 13.31 182 SER A CA 1
ATOM 1220 C C . SER A 1 154 ? 33.194 18.906 22.928 1.00 12.98 182 SER A C 1
ATOM 1221 O O . SER A 1 154 ? 33.416 19.045 24.135 1.00 15.72 182 SER A O 1
ATOM 1224 N N . HIS A 1 155 ? 31.932 18.675 22.467 1.00 11.52 183 HIS A N 1
ATOM 1225 C CA . HIS A 1 155 ? 30.814 18.617 23.388 1.00 11.11 183 HIS A CA 1
ATOM 1226 C C . HIS A 1 155 ? 30.106 17.269 23.137 1.00 9.62 183 HIS A C 1
ATOM 1227 O O . HIS A 1 155 ? 29.755 16.871 21.964 1.00 11.58 183 HIS A O 1
ATOM 1234 N N . LEU A 1 156 ? 29.871 16.585 24.261 1.00 9.51 184 LEU A N 1
ATOM 1235 C CA . LEU A 1 156 ? 29.070 15.371 24.194 1.00 10.95 184 LEU A CA 1
ATOM 1236 C C . LEU A 1 156 ? 27.944 15.459 25.200 1.00 10.51 184 LEU A C 1
ATOM 1237 O O . LEU A 1 156 ? 28.183 15.440 26.429 1.00 10.01 184 LEU A O 1
ATOM 1242 N N . PHE A 1 157 ? 26.694 15.483 24.682 1.00 10.21 185 PHE A N 1
ATOM 1243 C CA . PHE A 1 157 ? 25.532 15.684 25.595 1.00 9.04 185 PHE A CA 1
ATOM 1244 C C . PHE A 1 157 ? 24.745 14.371 25.664 1.00 11.06 185 PHE A C 1
ATOM 1245 O O . PHE A 1 157 ? 24.245 13.871 24.641 1.00 11.10 185 PHE A O 1
ATOM 1253 N N . LEU A 1 158 ? 24.730 13.816 26.877 1.00 10.22 186 LEU A N 1
ATOM 1254 C CA . LEU A 1 158 ? 24.064 12.515 27.101 1.00 11.55 186 LEU A CA 1
ATOM 1255 C C . LEU A 1 158 ? 23.069 12.575 28.254 1.00 12.64 186 LEU A C 1
ATOM 1256 O O . LEU A 1 158 ? 22.615 11.560 28.761 1.00 12.31 186 LEU A O 1
ATOM 1261 N N . HIS A 1 159 ? 22.697 13.783 28.643 1.00 12.68 187 HIS A N 1
ATOM 1262 C CA . HIS A 1 159 ? 21.782 13.935 29.741 1.00 13.01 187 HIS A CA 1
ATOM 1263 C C . HIS A 1 159 ? 20.371 13.459 29.444 1.00 14.74 187 HIS A C 1
ATOM 1264 O O . HIS A 1 159 ? 19.905 13.335 28.239 1.00 13.73 187 HIS A O 1
ATOM 1271 N N . GLY A 1 160 ? 19.659 13.069 30.528 1.00 13.47 188 GLY A N 1
ATOM 1272 C CA . GLY A 1 160 ? 18.255 12.683 30.340 1.00 15.19 188 GLY A CA 1
ATOM 1273 C C . GLY A 1 160 ? 18.062 11.350 29.663 1.00 17.23 188 GLY A C 1
ATOM 1274 O O . GLY A 1 160 ? 17.034 11.118 29.080 1.00 19.12 188 GLY A O 1
ATOM 1275 N N . ASN A 1 161 ? 19.029 10.464 29.734 1.00 13.53 189 ASN A N 1
ATOM 1276 C CA . ASN A 1 161 ? 18.811 9.095 29.267 1.00 13.07 189 ASN A CA 1
ATOM 1277 C C . ASN A 1 161 ? 18.557 8.154 30.460 1.00 14.12 189 ASN A C 1
ATOM 1278 O O . ASN A 1 161 ? 18.095 8.639 31.473 1.00 14.75 189 ASN A O 1
ATOM 1283 N N . ARG A 1 162 ? 18.819 6.863 30.290 1.00 16.76 190 ARG A N 1
ATOM 1284 C CA . ARG A 1 162 ? 18.604 5.918 31.398 1.00 17.09 190 ARG A CA 1
ATOM 1285 C C . ARG A 1 162 ? 19.881 5.161 31.775 1.00 17.14 190 ARG A C 1
ATOM 1286 O O . ARG A 1 162 ? 19.807 3.981 32.255 1.00 17.07 190 ARG A O 1
ATOM 1294 N N . LEU A 1 163 ? 21.040 5.812 31.628 1.00 13.88 191 LEU A N 1
ATOM 1295 C CA . LEU A 1 163 ? 22.345 5.139 31.837 1.00 14.04 191 LEU A CA 1
ATOM 1296 C C . LEU A 1 163 ? 22.540 4.772 33.314 1.00 14.15 191 LEU A C 1
ATOM 1297 O O . LEU A 1 163 ? 22.225 5.580 34.214 1.00 14.40 191 LEU A O 1
ATOM 1302 N N . ARG A 1 164 ? 23.077 3.563 33.555 1.00 15.50 192 ARG A N 1
ATOM 1303 C CA . ARG A 1 164 ? 23.378 3.163 34.943 1.00 15.25 192 ARG A CA 1
ATOM 1304 C C . ARG A 1 164 ? 24.845 3.068 35.218 1.00 15.08 192 ARG A C 1
ATOM 1305 O O . ARG A 1 164 ? 25.270 3.267 36.364 1.00 16.91 192 ARG A O 1
ATOM 1313 N N . LEU A 1 165 ? 25.695 2.803 34.223 1.00 13.41 193 LEU A N 1
ATOM 1314 C CA . LEU A 1 165 ? 27.139 2.589 34.497 1.00 16.04 193 LEU A CA 1
ATOM 1315 C C . LEU A 1 165 ? 27.986 3.279 33.468 1.00 16.50 193 LEU A C 1
ATOM 1316 O O . LEU A 1 165 ? 27.532 3.400 32.288 1.00 18.15 193 LEU A O 1
ATOM 1321 N N . LEU A 1 166 ? 29.177 3.740 33.825 1.00 14.33 194 LEU A N 1
ATOM 1322 C CA . LEU A 1 166 ? 30.109 4.164 32.821 1.00 15.30 194 LEU A CA 1
ATOM 1323 C C . LEU A 1 166 ? 31.246 3.158 32.977 1.00 16.04 194 LEU A C 1
ATOM 1324 O O . LEU A 1 166 ? 31.959 3.154 34.032 1.00 16.82 194 LEU A O 1
ATOM 1329 N N . THR A 1 167 ? 31.478 2.412 31.888 1.00 16.85 195 THR A N 1
ATOM 1330 C CA . THR A 1 167 ? 32.547 1.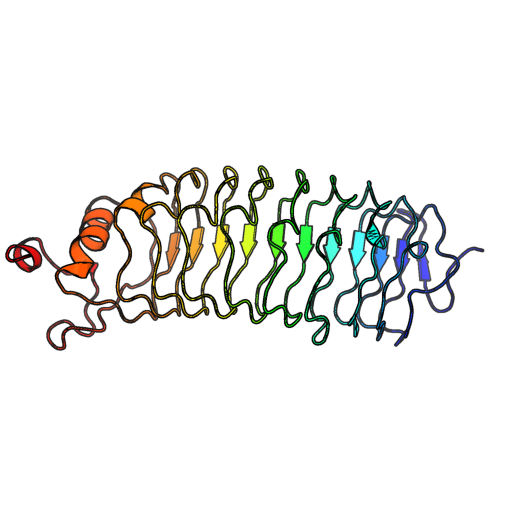372 31.874 1.00 17.64 195 THR A CA 1
ATOM 1331 C C . THR A 1 167 ? 33.922 1.891 31.589 1.00 17.03 195 THR A C 1
ATOM 1332 O O . THR A 1 167 ? 34.126 3.056 31.214 1.00 17.40 195 THR A O 1
ATOM 1336 N N . GLU A 1 168 ? 34.923 0.995 31.698 1.00 15.84 196 GLU A N 1
ATOM 1337 C CA . GLU A 1 168 ? 36.324 1.414 31.570 1.00 15.85 196 GLU A CA 1
ATOM 1338 C C . GLU A 1 168 ? 36.687 2.226 30.357 1.00 15.34 196 GLU A C 1
ATOM 1339 O O . GLU A 1 168 ? 37.412 3.171 30.433 1.00 15.85 196 GLU A O 1
ATOM 1345 N N . HIS A 1 169 ? 36.225 1.827 29.170 1.00 15.55 197 HIS A N 1
ATOM 1346 C CA . HIS A 1 169 ? 36.690 2.509 27.966 1.00 15.84 197 HIS A CA 1
ATOM 1347 C C . HIS A 1 169 ? 35.545 3.217 27.269 1.00 13.99 197 HIS A C 1
ATOM 1348 O O . HIS A 1 169 ? 35.586 3.371 26.042 1.00 15.69 197 HIS A O 1
ATOM 1355 N N . VAL A 1 170 ? 34.453 3.513 27.997 1.00 13.29 198 VAL A N 1
ATOM 1356 C CA . VAL A 1 170 ? 33.327 4.169 27.278 1.00 13.63 198 VAL A CA 1
ATOM 1357 C C . VAL A 1 170 ? 33.750 5.506 26.563 1.00 12.92 198 VAL A C 1
ATOM 1358 O O . VAL A 1 170 ? 33.187 5.874 25.538 1.00 13.20 198 VAL A O 1
ATOM 1362 N N . PHE A 1 171 ? 34.731 6.203 27.137 1.00 11.59 199 PHE A N 1
ATOM 1363 C CA . PHE A 1 171 ? 35.140 7.493 26.624 1.00 11.70 199 PHE A CA 1
ATOM 1364 C C . PHE A 1 171 ? 36.464 7.422 25.986 1.00 13.13 199 PHE A C 1
ATOM 1365 O O . PHE A 1 171 ? 37.115 8.451 25.774 1.00 13.87 199 PHE A O 1
ATOM 1373 N N . ARG A 1 172 ? 36.930 6.202 25.589 1.00 14.14 200 ARG A N 1
ATOM 1374 C CA . ARG A 1 172 ? 38.210 6.159 24.946 1.00 14.70 200 ARG A CA 1
ATOM 1375 C C . ARG A 1 172 ? 38.163 6.898 23.601 1.00 15.04 200 ARG A C 1
ATOM 1376 O O . ARG A 1 172 ? 37.146 6.813 22.901 1.00 16.76 200 ARG A O 1
ATOM 1384 N N . GLY A 1 173 ? 39.234 7.655 23.293 1.00 13.98 201 GLY A N 1
ATOM 1385 C CA . GLY A 1 173 ? 39.357 8.330 21.998 1.00 14.76 201 GLY A CA 1
ATOM 1386 C C . GLY A 1 173 ? 38.865 9.816 22.099 1.00 16.25 201 GLY A C 1
ATOM 1387 O O . GLY A 1 173 ? 38.981 10.548 21.126 1.00 17.14 201 GLY A O 1
ATOM 1388 N N . LEU A 1 174 ? 38.392 10.252 23.268 1.00 13.80 202 LEU A N 1
ATOM 1389 C CA . LEU A 1 174 ? 37.774 11.604 23.343 1.00 13.79 202 LEU A CA 1
ATOM 1390 C C . LEU A 1 174 ? 38.814 12.631 23.910 1.00 14.48 202 LEU A C 1
ATOM 1391 O O . LEU A 1 174 ? 38.493 13.415 24.784 1.00 16.05 202 LEU A O 1
ATOM 1396 N N . GLY A 1 175 ? 40.017 12.664 23.327 1.00 16.72 203 GLY A N 1
ATOM 1397 C CA . GLY A 1 175 ? 41.111 13.525 23.817 1.00 17.08 203 GLY A CA 1
ATOM 1398 C C . GLY A 1 175 ? 40.831 15.039 23.699 1.00 18.07 203 GLY A C 1
ATOM 1399 O O . GLY A 1 175 ? 41.467 15.854 24.381 1.00 19.13 203 GLY A O 1
ATOM 1400 N N . SER A 1 176 ? 39.892 15.441 22.841 1.00 16.96 204 SER A N 1
ATOM 1401 C CA . SER A 1 176 ? 39.592 16.882 22.699 1.00 15.97 204 SER A CA 1
ATOM 1402 C C . SER A 1 176 ? 38.389 17.284 23.524 1.00 15.83 204 SER A C 1
ATOM 1403 O O . SER A 1 176 ? 37.968 18.478 23.476 1.00 14.26 204 SER A O 1
ATOM 1406 N N . LEU A 1 177 ? 37.748 16.340 24.206 1.00 14.65 205 LEU A N 1
ATOM 1407 C CA . LEU A 1 177 ? 36.447 16.701 24.804 1.00 13.29 205 LEU A CA 1
ATOM 1408 C C . LEU A 1 177 ? 36.547 17.813 25.883 1.00 14.51 205 LEU A C 1
ATOM 1409 O O . LEU A 1 177 ? 37.417 17.765 26.761 1.00 15.13 205 LEU A O 1
ATOM 1414 N N . ASP A 1 178 ? 35.653 18.813 25.775 1.00 13.49 206 ASP A N 1
ATOM 1415 C CA . ASP A 1 178 ? 35.677 19.982 26.673 1.00 15.36 206 ASP A CA 1
ATOM 1416 C C . ASP A 1 178 ? 34.497 19.893 27.611 1.00 16.03 206 ASP A C 1
ATOM 1417 O O . ASP A 1 178 ? 34.638 20.242 28.809 1.00 14.84 206 ASP A O 1
ATOM 1422 N N . ARG A 1 179 ? 33.313 19.389 27.132 1.00 13.22 207 ARG A N 1
ATOM 1423 C CA . ARG A 1 179 ? 32.137 19.376 28.029 1.00 14.21 207 ARG A CA 1
ATOM 1424 C C . ARG A 1 179 ? 31.387 18.023 27.910 1.00 12.46 207 ARG A C 1
ATOM 1425 O O . ARG A 1 179 ? 31.171 17.587 26.796 1.00 12.33 207 ARG A O 1
ATOM 1433 N N . LEU A 1 180 ? 31.094 17.408 29.047 1.00 12.04 208 LEU A N 1
ATOM 1434 C CA . LEU A 1 180 ? 30.424 16.095 29.053 1.00 11.85 208 LEU A CA 1
ATOM 1435 C C . LEU A 1 180 ? 29.251 16.238 30.018 1.00 10.97 208 LEU A C 1
ATOM 1436 O O . LEU A 1 180 ? 29.423 16.450 31.260 1.00 12.81 208 LEU A O 1
ATOM 1441 N N . LEU A 1 181 ? 28.038 16.164 29.464 1.00 11.33 209 LEU A N 1
ATOM 1442 C CA . LEU A 1 181 ? 26.808 16.353 30.290 1.00 10.38 209 LEU A CA 1
ATOM 1443 C C . LEU A 1 181 ? 26.144 14.979 30.418 1.00 12.15 209 LEU A C 1
ATOM 1444 O O . LEU A 1 181 ? 25.712 14.312 29.421 1.00 11.43 209 LEU A O 1
ATOM 1449 N N . LEU A 1 182 ? 26.091 14.537 31.674 1.00 9.95 210 LEU A N 1
ATOM 1450 C CA . LEU A 1 182 ? 25.470 13.219 31.977 1.00 10.34 210 LEU A CA 1
ATOM 1451 C C . LEU A 1 182 ? 24.459 13.305 33.074 1.00 12.98 210 LEU A C 1
ATOM 1452 O O . LEU A 1 182 ? 24.025 12.273 33.670 1.00 13.27 210 LEU A O 1
ATOM 1457 N N . HIS A 1 183 ? 23.971 14.501 33.354 1.00 12.57 211 HIS A N 1
ATOM 1458 C CA . HIS A 1 183 ? 22.909 14.610 34.367 1.00 12.71 211 HIS A CA 1
ATOM 1459 C C . HIS A 1 183 ? 21.590 14.021 33.966 1.00 13.02 211 HIS A C 1
ATOM 1460 O O . HIS A 1 183 ? 21.282 13.870 32.778 1.00 13.06 211 HIS A O 1
ATOM 1467 N N . GLY A 1 184 ? 20.755 13.680 34.951 1.00 11.22 212 GLY A N 1
ATOM 1468 C CA . GLY A 1 184 ? 19.400 13.138 34.720 1.00 14.87 212 GLY A CA 1
ATOM 1469 C C . GLY A 1 184 ? 19.430 11.734 34.092 1.00 13.79 212 GLY A C 1
ATOM 1470 O O . GLY A 1 184 ? 18.546 11.433 33.281 1.00 15.23 212 GLY A O 1
ATOM 1471 N N . ASN A 1 185 ? 20.479 10.941 34.373 1.00 12.04 213 ASN A N 1
ATOM 1472 C CA . ASN A 1 185 ? 20.424 9.515 34.027 1.00 12.39 213 ASN A CA 1
ATOM 1473 C C . ASN A 1 185 ? 20.063 8.740 35.296 1.00 14.79 213 ASN A C 1
ATOM 1474 O O . ASN A 1 185 ? 19.387 9.306 36.151 1.00 14.24 213 ASN A O 1
ATOM 1479 N N . ARG A 1 186 ? 20.481 7.493 35.377 1.00 16.24 214 ARG A N 1
ATOM 1480 C CA . ARG A 1 186 ? 20.377 6.793 36.687 1.00 15.90 214 ARG A CA 1
ATOM 1481 C C . ARG A 1 186 ? 21.689 6.241 37.088 1.00 15.67 214 ARG A C 1
ATOM 1482 O O . ARG A 1 186 ? 21.752 5.038 37.470 1.00 17.50 214 ARG A O 1
ATOM 1490 N N . LEU A 1 187 ? 22.743 7.049 36.993 1.00 13.36 215 LEU A N 1
ATOM 1491 C CA . LEU A 1 187 ? 24.066 6.427 37.068 1.00 14.11 215 LEU A CA 1
ATOM 1492 C C . LEU A 1 187 ? 24.250 5.926 38.510 1.00 16.09 215 LEU A C 1
ATOM 1493 O O . LEU A 1 187 ? 24.000 6.697 39.411 1.00 15.49 215 LEU A O 1
ATOM 1498 N N . GLN A 1 188 ? 24.801 4.704 38.645 1.00 17.08 216 GLN A N 1
ATOM 1499 C CA . GLN A 1 188 ? 25.133 4.135 39.978 1.00 19.85 216 GLN A CA 1
ATOM 1500 C C . GLN A 1 188 ? 26.592 3.822 40.113 1.00 20.83 216 GLN A C 1
ATOM 1501 O O . GLN A 1 188 ? 27.082 3.637 41.248 1.00 19.28 216 GLN A O 1
ATOM 1507 N N . GLY A 1 189 ? 27.296 3.710 38.974 1.00 18.49 217 GLY A N 1
ATOM 1508 C CA . GLY A 1 189 ? 28.656 3.286 39.019 1.00 20.87 217 GLY A CA 1
ATOM 1509 C C . GLY A 1 189 ? 29.498 3.919 37.960 1.00 20.08 217 GLY A C 1
ATOM 1510 O O . GLY A 1 189 ? 29.124 3.931 36.785 1.00 20.62 217 GLY A O 1
ATOM 1511 N N . VAL A 1 190 ? 30.635 4.445 38.355 1.00 17.54 218 VAL A N 1
ATOM 1512 C CA . VAL A 1 190 ? 31.637 4.934 37.386 1.00 18.61 218 VAL A CA 1
ATOM 1513 C C . VAL A 1 190 ? 32.926 4.144 37.551 1.00 19.30 218 VAL A C 1
ATOM 1514 O O . VAL A 1 190 ? 33.517 4.159 38.656 1.00 20.16 218 VAL A O 1
ATOM 1518 N N . HIS A 1 191 ? 33.372 3.442 36.500 1.00 18.45 219 HIS A N 1
ATOM 1519 C CA . HIS A 1 191 ? 34.620 2.688 36.576 1.00 18.93 219 HIS A CA 1
ATOM 1520 C C . HIS A 1 191 ? 35.764 3.664 36.928 1.00 19.26 219 HIS A C 1
ATOM 1521 O O . HIS A 1 191 ? 35.827 4.813 36.471 1.00 16.72 219 HIS A O 1
ATOM 1528 N N . ARG A 1 192 ? 36.741 3.174 37.732 1.00 18.12 220 ARG A N 1
ATOM 1529 C CA . ARG A 1 192 ? 37.851 4.029 38.159 1.00 21.87 220 ARG A CA 1
ATOM 1530 C C . ARG A 1 192 ? 38.638 4.651 37.031 1.00 20.16 220 ARG A C 1
ATOM 1531 O O . ARG A 1 192 ? 39.231 5.736 37.194 1.00 21.05 220 ARG A O 1
ATOM 1539 N N . ALA A 1 193 ? 38.659 4.006 35.850 1.00 18.41 221 ALA A N 1
ATOM 1540 C CA . ALA A 1 193 ? 39.424 4.537 34.730 1.00 18.47 221 ALA A CA 1
ATOM 1541 C C . ALA A 1 193 ? 38.481 5.085 33.623 1.00 18.70 221 ALA A C 1
ATOM 1542 O O . ALA A 1 193 ? 38.937 5.306 32.516 1.00 18.37 221 ALA A O 1
ATOM 1544 N N . ALA A 1 194 ? 37.196 5.212 33.901 1.00 19.20 222 ALA A N 1
ATOM 1545 C CA . ALA A 1 194 ? 36.240 5.751 32.892 1.00 20.31 222 ALA A CA 1
ATOM 1546 C C . ALA A 1 194 ? 36.604 7.126 32.286 1.00 18.15 222 ALA A C 1
ATOM 1547 O O . ALA A 1 194 ? 36.165 7.431 31.145 1.00 16.52 222 ALA A O 1
ATOM 1549 N N . PHE A 1 195 ? 37.357 7.962 33.003 1.00 17.30 223 PHE A N 1
ATOM 1550 C CA . PHE A 1 195 ? 37.709 9.308 32.492 1.00 17.46 223 PHE A CA 1
ATOM 1551 C C . PHE A 1 195 ? 39.139 9.383 31.994 1.00 17.10 223 PHE A C 1
ATOM 1552 O O . PHE A 1 195 ? 39.654 10.412 31.604 1.00 15.98 223 PHE A O 1
ATOM 1560 N N . HIS A 1 196 ? 39.821 8.234 31.983 1.00 17.85 224 HIS A N 1
ATOM 1561 C CA . HIS A 1 196 ? 41.176 8.266 31.458 1.00 19.32 224 HIS A CA 1
ATOM 1562 C C . HIS A 1 196 ? 41.295 8.895 30.082 1.00 19.79 224 HIS A C 1
ATOM 1563 O O . HIS A 1 196 ? 40.604 8.494 29.139 1.00 19.11 224 HIS A O 1
ATOM 1570 N N . GLY A 1 197 ? 42.237 9.809 29.941 1.00 19.17 225 GLY A N 1
ATOM 1571 C CA . GLY A 1 197 ? 42.502 10.415 28.622 1.00 19.38 225 GLY A CA 1
ATOM 1572 C C . GLY A 1 197 ? 41.647 11.662 28.345 1.00 18.62 225 GLY A C 1
ATOM 1573 O O . GLY A 1 197 ? 41.839 12.302 27.282 1.00 17.95 225 GLY A O 1
ATOM 1574 N N . LEU A 1 198 ? 40.701 11.964 29.260 1.00 18.78 226 LEU A N 1
ATOM 1575 C CA . LEU A 1 198 ? 39.849 13.162 29.047 1.00 18.91 226 LEU A CA 1
ATOM 1576 C C . LEU A 1 198 ? 40.645 14.379 29.598 1.00 20.48 226 LEU A C 1
ATOM 1577 O O . LEU A 1 198 ? 40.165 15.088 30.457 1.00 16.62 226 LEU A O 1
ATOM 1582 N N . SER A 1 199 ? 41.795 14.625 28.994 1.00 20.46 227 SER A N 1
ATOM 1583 C CA . SER A 1 199 ? 42.779 15.626 29.506 1.00 23.36 227 SER A CA 1
ATOM 1584 C C . SER A 1 199 ? 42.418 17.016 29.225 1.00 21.74 227 SER A C 1
ATOM 1585 O O . SER A 1 199 ? 43.084 17.929 29.737 1.00 21.29 227 SER A O 1
ATOM 1588 N N . ARG A 1 200 ? 41.441 17.232 28.346 1.00 21.43 228 ARG A N 1
ATOM 1589 C CA . ARG A 1 200 ? 41.052 18.591 28.068 1.00 21.86 228 ARG A CA 1
ATOM 1590 C C . ARG A 1 200 ? 39.670 18.936 28.642 1.00 19.06 228 ARG A C 1
ATOM 1591 O O . ARG A 1 200 ? 39.133 20.018 28.389 1.00 19.82 228 ARG A O 1
ATOM 1599 N N . LEU A 1 201 ? 39.079 17.993 29.362 1.00 16.04 229 LEU A N 1
ATOM 1600 C CA . LEU A 1 201 ? 37.670 18.179 29.779 1.00 15.67 229 LEU A CA 1
ATOM 1601 C C . LEU A 1 201 ? 37.628 19.322 30.868 1.00 16.35 229 LEU A C 1
ATOM 1602 O O . LEU A 1 201 ? 38.347 19.228 31.873 1.00 17.91 229 LEU A O 1
ATOM 1607 N N . THR A 1 202 ? 36.833 20.349 30.624 1.00 16.42 230 THR A N 1
ATOM 1608 C CA . THR A 1 202 ? 36.682 21.380 31.682 1.00 17.71 230 THR A CA 1
ATOM 1609 C C . THR A 1 202 ? 35.354 21.383 32.436 1.00 16.75 230 THR A C 1
ATOM 1610 O O . THR A 1 202 ? 35.331 21.929 33.556 1.00 19.00 230 THR A O 1
ATOM 1614 N N . ILE A 1 203 ? 34.258 20.835 31.860 1.00 13.83 231 ILE A N 1
ATOM 1615 C CA . ILE A 1 203 ? 32.966 20.872 32.493 1.00 12.34 231 ILE A CA 1
ATOM 1616 C C . ILE A 1 203 ? 32.391 19.448 32.487 1.00 12.85 231 ILE A C 1
ATOM 1617 O O . ILE A 1 203 ? 32.313 18.832 31.409 1.00 12.86 231 ILE A O 1
ATOM 1622 N N . LEU A 1 204 ? 32.010 19.002 33.672 1.00 12.26 232 LEU A N 1
ATOM 1623 C CA . LEU A 1 204 ? 31.386 17.673 33.838 1.00 13.70 232 LEU A CA 1
ATOM 1624 C C . LEU A 1 204 ? 30.125 17.873 34.662 1.00 12.31 232 LEU A C 1
ATOM 1625 O O . LEU A 1 204 ? 30.209 18.284 35.887 1.00 13.37 232 LEU A O 1
ATOM 1630 N N . TYR A 1 205 ? 28.951 17.486 34.118 1.00 12.39 233 TYR A N 1
ATOM 1631 C CA . TYR A 1 205 ? 27.741 17.443 34.931 1.00 11.65 233 TYR A CA 1
ATOM 1632 C C . TYR A 1 205 ? 27.363 16.014 35.223 1.00 12.39 233 TYR A C 1
ATOM 1633 O O . TYR A 1 205 ? 27.072 15.248 34.287 1.00 14.15 233 TYR A O 1
ATOM 1642 N N . LEU A 1 206 ? 27.269 15.692 36.512 1.00 12.94 234 LEU A N 1
ATOM 1643 C CA . LEU A 1 206 ? 26.811 14.343 36.899 1.00 14.53 234 LEU A CA 1
ATOM 1644 C C . LEU A 1 206 ? 25.645 14.475 37.867 1.00 14.44 234 LEU A C 1
ATOM 1645 O O . LEU A 1 206 ? 25.271 13.511 38.563 1.00 15.35 234 LEU A O 1
ATOM 1650 N N . PHE A 1 207 ? 24.993 15.659 37.878 1.00 14.74 235 PHE A N 1
ATOM 1651 C CA . PHE A 1 207 ? 23.964 15.845 38.866 1.00 15.42 235 PHE A CA 1
ATOM 1652 C C . PHE A 1 207 ? 22.686 15.100 38.532 1.00 16.34 235 PHE A C 1
ATOM 1653 O O . PHE A 1 207 ? 22.456 14.727 37.418 1.00 14.53 235 PHE A O 1
ATOM 1661 N N . ASN A 1 208 ? 21.839 14.890 39.531 1.00 15.84 236 ASN A N 1
ATOM 1662 C CA . ASN A 1 208 ? 20.582 14.179 39.351 1.00 14.97 236 ASN A CA 1
ATOM 1663 C C . ASN A 1 208 ? 20.778 12.769 38.740 1.00 15.77 236 ASN A C 1
ATOM 1664 O O . ASN A 1 208 ? 20.276 12.398 37.641 1.00 14.68 236 ASN A O 1
ATOM 1669 N N . ASN A 1 209 ? 21.522 11.943 39.495 1.00 13.95 237 ASN A N 1
ATOM 1670 C CA . ASN A 1 209 ? 21.716 10.547 39.124 1.00 12.90 237 ASN A CA 1
ATOM 1671 C C . ASN A 1 209 ? 21.526 9.714 40.407 1.00 16.41 237 ASN A C 1
ATOM 1672 O O . ASN A 1 209 ? 20.867 10.200 41.379 1.00 15.60 237 ASN A O 1
ATOM 1677 N N . SER A 1 210 ? 22.123 8.513 40.420 1.00 17.95 238 SER A N 1
ATOM 1678 C CA . SER A 1 210 ? 21.939 7.638 41.653 1.00 18.32 238 SER A CA 1
ATOM 1679 C C . SER A 1 210 ? 23.274 7.287 42.248 1.00 18.25 238 SER A C 1
ATOM 1680 O O . SER A 1 210 ? 23.475 6.144 42.705 1.00 18.64 238 SER A O 1
ATOM 1683 N N . LEU A 1 211 ? 24.218 8.225 42.239 1.00 14.99 239 LEU A N 1
ATOM 1684 C CA . LEU A 1 211 ? 25.561 7.903 42.634 1.00 15.93 239 LEU A CA 1
ATOM 1685 C C . LEU A 1 211 ? 25.699 7.971 44.151 1.00 17.80 239 LEU A C 1
ATOM 1686 O O . LEU A 1 211 ? 25.365 8.999 44.790 1.00 17.94 239 LEU A O 1
ATOM 1691 N N . ALA A 1 212 ? 26.129 6.876 44.721 1.00 17.51 240 ALA A N 1
ATOM 1692 C CA . ALA A 1 212 ? 26.430 6.935 46.196 1.00 19.13 240 ALA A CA 1
ATOM 1693 C C . ALA A 1 212 ? 27.896 7.267 46.390 1.00 20.31 240 ALA A C 1
ATOM 1694 O O . ALA A 1 212 ? 28.320 7.749 47.469 1.00 21.92 240 ALA A O 1
ATOM 1696 N N . SER A 1 213 ? 28.746 6.989 45.404 1.00 18.75 241 SER A N 1
ATOM 1697 C CA . SER A 1 213 ? 30.167 7.370 45.534 1.00 18.54 241 SER A CA 1
ATOM 1698 C C . SER A 1 213 ? 30.746 7.519 44.156 1.00 18.56 241 SER A C 1
ATOM 1699 O O . SER A 1 213 ? 30.181 6.981 43.172 1.00 20.16 241 SER A O 1
ATOM 1702 N N . LEU A 1 214 ? 31.936 8.060 44.091 1.00 19.88 242 LEU A N 1
ATOM 1703 C CA . LEU A 1 214 ? 32.653 8.188 42.842 1.00 22.75 242 LEU A CA 1
ATOM 1704 C C . LEU A 1 214 ? 34.127 7.941 43.143 1.00 26.05 242 LEU A C 1
ATOM 1705 O O . LEU A 1 214 ? 34.590 8.339 44.205 1.00 26.57 242 LEU A O 1
ATOM 1710 N N . PRO A 1 215 ? 34.859 7.199 42.272 1.00 25.67 243 PRO A N 1
ATOM 1711 C CA . PRO A 1 215 ? 36.269 6.882 42.539 1.00 27.51 243 PRO A CA 1
ATOM 1712 C C . PRO A 1 215 ? 37.132 8.088 42.421 1.00 29.79 243 PRO A C 1
ATOM 1713 O O . PRO A 1 215 ? 36.980 8.912 41.540 1.00 28.66 243 PRO A O 1
ATOM 1717 N N . GLY A 1 216 ? 38.065 8.182 43.376 1.00 33.01 244 GLY A N 1
ATOM 1718 C CA . GLY A 1 216 ? 39.095 9.207 43.324 1.00 33.03 244 GLY A CA 1
ATOM 1719 C C . GLY A 1 216 ? 39.950 9.167 42.083 1.00 31.11 244 GLY A C 1
ATOM 1720 O O . GLY A 1 216 ? 40.281 10.227 41.612 1.00 31.07 244 GLY A O 1
ATOM 1721 N N . GLU A 1 217 ? 40.249 7.992 41.518 1.00 32.03 245 GLU A N 1
ATOM 1722 C CA . GLU A 1 217 ? 41.130 7.931 40.324 1.00 32.52 245 GLU A CA 1
ATOM 1723 C C . GLU A 1 217 ? 40.445 8.669 39.176 1.00 29.35 245 GLU A C 1
ATOM 1724 O O . GLU A 1 217 ? 41.123 9.203 38.307 1.00 28.58 245 GLU A O 1
ATOM 1730 N N . ALA A 1 218 ? 39.112 8.700 39.196 1.00 25.83 246 ALA A N 1
ATOM 1731 C CA . ALA A 1 218 ? 38.424 9.165 37.985 1.00 24.07 246 ALA A CA 1
ATOM 1732 C C . ALA A 1 218 ? 38.546 10.676 37.952 1.00 22.58 246 ALA A C 1
ATOM 1733 O O . ALA A 1 218 ? 38.830 11.276 36.920 1.00 21.21 246 ALA A O 1
ATOM 1735 N N . LEU A 1 219 ? 38.360 11.327 39.087 1.00 23.21 247 LEU A N 1
ATOM 1736 C CA . LEU A 1 219 ? 38.519 12.828 39.068 1.00 24.25 247 LEU A CA 1
ATOM 1737 C C . LEU A 1 219 ? 39.980 13.209 38.822 1.00 22.39 247 LEU A C 1
ATOM 1738 O O . LEU A 1 219 ? 40.266 14.197 38.175 1.00 22.42 247 LEU A O 1
ATOM 1743 N N . ALA A 1 220 ? 40.909 12.400 39.286 1.00 23.70 248 ALA A N 1
ATOM 1744 C CA . ALA A 1 220 ? 42.321 12.672 39.063 1.00 25.22 248 ALA A CA 1
ATOM 1745 C C . ALA A 1 220 ? 42.702 12.575 37.571 1.00 25.85 248 ALA A C 1
ATOM 1746 O O . ALA A 1 220 ? 43.684 13.185 37.114 1.00 26.08 248 ALA A O 1
ATOM 1748 N N . ASP A 1 221 ? 41.912 11.836 36.780 1.00 25.12 249 ASP A N 1
ATOM 1749 C CA . ASP A 1 221 ? 42.195 11.751 35.318 1.00 21.81 249 ASP A CA 1
ATOM 1750 C C . ASP A 1 221 ? 41.624 12.961 34.548 1.00 22.81 249 ASP A C 1
ATOM 1751 O O . ASP A 1 221 ? 41.698 13.041 33.254 1.00 21.77 249 ASP A O 1
ATOM 1756 N N . LEU A 1 222 ? 41.055 13.944 35.283 1.00 19.37 250 LEU A N 1
ATOM 1757 C CA . LEU A 1 222 ? 40.574 15.151 34.626 1.00 19.95 250 LEU A CA 1
ATOM 1758 C C . LEU A 1 222 ? 41.434 16.375 35.033 1.00 23.30 250 LEU A C 1
ATOM 1759 O O . LEU A 1 222 ? 40.944 17.240 35.805 1.00 22.47 250 LEU A O 1
ATOM 1764 N N . PRO A 1 223 ? 42.685 16.463 34.546 1.00 25.45 251 PRO A N 1
ATOM 1765 C CA . PRO A 1 223 ? 43.616 17.566 34.984 1.00 25.40 251 PRO A CA 1
ATOM 1766 C C . PRO A 1 223 ? 43.110 18.976 34.588 1.00 26.01 251 PRO A C 1
ATOM 1767 O O . PRO A 1 223 ? 43.484 19.965 35.216 1.00 25.53 251 PRO A O 1
ATOM 1771 N N . ALA A 1 224 ? 42.276 19.087 33.553 1.00 23.11 252 ALA A N 1
ATOM 1772 C CA . ALA A 1 224 ? 41.792 20.366 33.115 1.00 22.03 252 ALA A CA 1
ATOM 1773 C C . ALA A 1 224 ? 40.460 20.809 33.735 1.00 20.24 252 ALA A C 1
ATOM 1774 O O . ALA A 1 224 ? 39.956 21.889 33.348 1.00 20.70 252 ALA A O 1
ATOM 1776 N N . LEU A 1 225 ? 39.905 19.991 34.595 1.00 19.28 253 LEU A N 1
ATOM 1777 C CA . LEU A 1 225 ? 38.527 20.265 35.073 1.00 20.99 253 LEU A CA 1
ATOM 1778 C C . LEU A 1 225 ? 38.423 21.645 35.756 1.00 21.60 253 LEU A C 1
ATOM 1779 O O . LEU A 1 225 ? 39.317 22.016 36.551 1.00 22.18 253 LEU A O 1
ATOM 1784 N N . GLU A 1 226 ? 37.401 22.376 35.365 1.00 21.25 254 GLU A N 1
ATOM 1785 C CA . GLU A 1 226 ? 37.070 23.717 35.920 1.00 21.78 254 GLU A CA 1
ATOM 1786 C C . GLU A 1 226 ? 35.754 23.724 36.722 1.00 24.07 254 GLU A C 1
ATOM 1787 O O . GLU A 1 226 ? 35.633 24.489 37.717 1.00 24.24 254 GLU A O 1
ATOM 1793 N N . PHE A 1 227 ? 34.749 22.898 36.334 1.00 19.39 255 PHE A N 1
ATOM 1794 C CA . PHE A 1 227 ? 33.408 23.051 36.947 1.00 17.44 255 PHE A CA 1
ATOM 1795 C C . PHE A 1 227 ? 32.800 21.627 36.995 1.00 18.55 255 PHE A C 1
ATOM 1796 O O . PHE A 1 227 ? 32.741 20.948 35.954 1.00 18.97 255 PHE A O 1
ATOM 1804 N N . LEU A 1 228 ? 32.382 21.204 38.148 1.00 17.57 256 LEU A N 1
ATOM 1805 C CA . LEU A 1 228 ? 31.831 19.892 38.342 1.00 18.85 256 LEU A CA 1
ATOM 1806 C C . LEU A 1 228 ? 30.519 20.017 39.022 1.00 17.27 256 LEU A C 1
ATOM 1807 O O . LEU A 1 228 ? 30.492 20.635 40.135 1.00 18.92 256 LEU A O 1
ATOM 1812 N N . ARG A 1 229 ? 29.426 19.360 38.531 1.00 15.19 257 ARG A N 1
ATOM 1813 C CA . ARG A 1 229 ? 28.189 19.443 39.246 1.00 14.65 257 ARG A CA 1
ATOM 1814 C C . ARG A 1 229 ? 27.858 17.992 39.674 1.00 16.67 257 ARG A C 1
ATOM 1815 O O . ARG A 1 229 ? 27.829 17.071 38.813 1.00 16.72 257 ARG A O 1
ATOM 1823 N N . LEU A 1 230 ? 27.593 17.811 40.976 1.00 16.52 258 LEU A N 1
ATOM 1824 C CA . LEU A 1 230 ? 27.439 16.486 41.615 1.00 17.72 258 LEU A CA 1
ATOM 1825 C C . LEU A 1 230 ? 26.218 16.419 42.455 1.00 18.12 258 LEU A C 1
ATOM 1826 O O . LEU A 1 230 ? 26.001 15.441 43.119 1.00 19.77 258 LEU A O 1
ATOM 1831 N N . ASN A 1 231 ? 25.440 17.512 42.513 1.00 18.62 259 ASN A N 1
ATOM 1832 C CA . ASN A 1 231 ? 24.279 17.578 43.412 1.00 19.61 259 ASN A CA 1
ATOM 1833 C C . ASN A 1 231 ? 23.104 16.610 43.013 1.00 20.10 259 ASN A C 1
ATOM 1834 O O . ASN A 1 231 ? 23.126 16.051 41.893 1.00 20.83 259 ASN A O 1
ATOM 1839 N N . ALA A 1 232 ? 22.132 16.379 43.916 1.00 18.48 260 ALA A N 1
ATOM 1840 C CA . ALA A 1 232 ? 20.973 15.516 43.642 1.00 18.44 260 ALA A CA 1
ATOM 1841 C C . ALA A 1 232 ? 21.462 14.079 43.297 1.00 19.28 260 ALA A C 1
ATOM 1842 O O . ALA A 1 232 ? 21.012 13.430 42.330 1.00 16.33 260 ALA A O 1
ATOM 1844 N N . ASN A 1 233 ? 22.421 13.617 44.116 1.00 16.80 261 ASN A N 1
ATOM 1845 C CA . ASN A 1 233 ? 22.783 12.226 44.132 1.00 16.17 261 ASN A CA 1
ATOM 1846 C C . ASN A 1 233 ? 22.789 11.800 45.610 1.00 18.05 261 ASN A C 1
ATOM 1847 O O . ASN A 1 233 ? 23.098 12.625 46.464 1.00 17.82 261 ASN A O 1
ATOM 1852 N N . PRO A 1 234 ? 22.487 10.537 45.853 1.00 18.97 262 PRO A N 1
ATOM 1853 C CA . PRO A 1 234 ? 22.425 10.049 47.263 1.00 20.31 262 PRO A CA 1
ATOM 1854 C C . PRO A 1 234 ? 23.821 9.747 47.843 1.00 19.69 262 PRO A C 1
ATOM 1855 O O . PRO A 1 234 ? 24.106 8.570 48.106 1.00 19.88 262 PRO A O 1
ATOM 1859 N N . TRP A 1 235 ? 24.645 10.764 48.018 1.00 19.31 263 TRP A N 1
ATOM 1860 C CA . TRP A 1 235 ? 26.041 10.585 48.456 1.00 20.35 263 TRP A CA 1
ATOM 1861 C C . TRP A 1 235 ? 26.103 9.891 49.826 1.00 23.05 263 TRP A C 1
ATOM 1862 O O . TRP A 1 235 ? 25.381 10.316 50.743 1.00 22.31 263 TRP A O 1
ATOM 1873 N N . ALA A 1 236 ? 26.910 8.820 49.900 1.00 23.91 264 ALA A N 1
ATOM 1874 C CA . ALA A 1 236 ? 27.197 8.042 51.162 1.00 25.47 264 ALA A CA 1
ATOM 1875 C C . ALA A 1 236 ? 28.374 8.690 51.856 1.00 26.81 264 ALA A C 1
ATOM 1876 O O . ALA A 1 236 ? 29.466 8.711 51.312 1.00 27.21 264 ALA A O 1
ATOM 1878 N N . CYS A 1 237 ? 28.168 9.308 53.025 1.00 28.11 265 CYS A N 1
ATOM 1879 C CA . CYS A 1 237 ? 29.313 9.948 53.663 1.00 30.58 265 CYS A CA 1
ATOM 1880 C C . CYS A 1 237 ? 29.928 8.995 54.694 1.00 32.08 265 CYS A C 1
ATOM 1881 O O . CYS A 1 237 ? 30.033 9.293 55.866 1.00 33.35 265 CYS A O 1
ATOM 1884 N N . ASP A 1 238 ? 30.283 7.820 54.216 1.00 31.38 266 ASP A N 1
ATOM 1885 C CA . ASP A 1 238 ? 30.938 6.815 55.051 1.00 29.71 266 ASP A CA 1
ATOM 1886 C C . ASP A 1 238 ? 32.286 6.579 54.434 1.00 28.94 266 ASP A C 1
ATOM 1887 O O . ASP A 1 238 ? 32.816 7.482 53.779 1.00 26.41 266 ASP A O 1
ATOM 1892 N N . CYS A 1 239 ? 32.910 5.424 54.691 1.00 26.58 267 CYS A N 1
ATOM 1893 C CA . CYS A 1 239 ? 34.258 5.209 54.203 1.00 26.59 267 CYS A CA 1
ATOM 1894 C C . CYS A 1 239 ? 34.320 5.280 52.640 1.00 25.11 267 CYS A C 1
ATOM 1895 O O . CYS A 1 239 ? 35.340 5.562 52.072 1.00 22.97 267 CYS A O 1
ATOM 1898 N N . ARG A 1 240 ? 33.210 4.997 51.993 1.00 25.29 268 ARG A N 1
ATOM 1899 C CA . ARG A 1 240 ? 33.139 5.132 50.519 1.00 26.56 268 ARG A CA 1
ATOM 1900 C C . ARG A 1 240 ? 33.485 6.543 50.039 1.00 27.38 268 ARG A C 1
ATOM 1901 O O . ARG A 1 240 ? 33.962 6.722 48.922 1.00 25.96 268 ARG A O 1
ATOM 1909 N N . ALA A 1 241 ? 33.232 7.554 50.883 1.00 25.77 269 ALA A N 1
ATOM 1910 C CA . ALA A 1 241 ? 33.459 8.962 50.470 1.00 25.11 269 ALA A CA 1
ATOM 1911 C C . ALA A 1 241 ? 34.885 9.338 50.489 1.00 24.97 269 ALA A C 1
ATOM 1912 O O . ALA A 1 241 ? 35.265 10.399 49.978 1.00 23.21 269 ALA A O 1
ATOM 1914 N N . ARG A 1 242 ? 35.757 8.514 51.114 1.00 25.66 270 ARG A N 1
ATOM 1915 C CA . ARG A 1 242 ? 37.127 9.039 51.341 1.00 27.01 270 ARG A CA 1
ATOM 1916 C C . ARG A 1 242 ? 37.922 9.457 50.061 1.00 26.73 270 ARG A C 1
ATOM 1917 O O . ARG A 1 242 ? 38.553 10.516 50.032 1.00 25.02 270 ARG A O 1
ATOM 1925 N N . PRO A 1 243 ? 37.857 8.652 48.965 1.00 26.41 271 PRO A N 1
ATOM 1926 C CA . PRO A 1 243 ? 38.632 9.129 47.796 1.00 25.66 271 PRO A CA 1
ATOM 1927 C C . PRO A 1 243 ? 38.123 10.449 47.232 1.00 23.14 271 PRO A C 1
ATOM 1928 O O . PRO A 1 243 ? 38.930 11.319 46.880 1.00 25.02 271 PRO A O 1
ATOM 1932 N N . LEU A 1 244 ? 36.821 10.629 47.159 1.00 22.93 272 LEU A N 1
ATOM 1933 C CA . LEU A 1 244 ? 36.299 11.912 46.602 1.00 24.79 272 LEU A CA 1
ATOM 1934 C C . LEU A 1 244 ? 36.606 13.079 47.552 1.00 23.27 272 LEU A C 1
ATOM 1935 O O . LEU A 1 244 ? 37.047 14.157 47.140 1.00 24.32 272 LEU A O 1
ATOM 1940 N N . TRP A 1 245 ? 36.468 12.790 48.841 1.00 24.65 273 TRP A N 1
ATOM 1941 C CA . TRP A 1 245 ? 36.772 13.773 49.881 1.00 25.42 273 TRP A CA 1
ATOM 1942 C C . TRP A 1 245 ? 38.226 14.217 49.745 1.00 27.13 273 TRP A C 1
ATOM 1943 O O . TRP A 1 245 ? 38.547 15.461 49.766 1.00 26.33 273 TRP A O 1
ATOM 1954 N N . ALA A 1 246 ? 39.124 13.219 49.563 1.00 28.41 274 ALA A N 1
ATOM 1955 C CA . ALA A 1 246 ? 40.552 13.503 49.482 1.00 29.20 274 ALA A CA 1
ATOM 1956 C C . ALA A 1 246 ? 40.889 14.327 48.272 1.00 29.72 274 ALA A C 1
ATOM 1957 O O . ALA A 1 246 ? 41.755 15.217 48.330 1.00 29.93 274 ALA A O 1
ATOM 1959 N N . TRP A 1 247 ? 40.222 14.036 47.126 1.00 28.39 275 TRP A N 1
ATOM 1960 C CA . TRP A 1 247 ? 40.487 14.759 45.896 1.00 26.25 275 TRP A CA 1
ATOM 1961 C C . TRP A 1 247 ? 40.077 16.196 46.123 1.00 25.53 275 TRP A C 1
ATOM 1962 O O . TRP A 1 247 ? 40.731 17.123 45.658 1.00 27.50 275 TRP A O 1
ATOM 1973 N N . PHE A 1 248 ? 38.964 16.403 46.802 1.00 26.64 276 PHE A N 1
ATOM 1974 C CA . PHE A 1 248 ? 38.445 17.784 46.977 1.00 29.70 276 PHE A CA 1
ATOM 1975 C C . PHE A 1 248 ? 39.360 18.592 47.909 1.00 33.06 276 PHE A C 1
ATOM 1976 O O . PHE A 1 248 ? 39.323 19.812 47.892 1.00 34.70 276 PHE A O 1
ATOM 1984 N N . GLN A 1 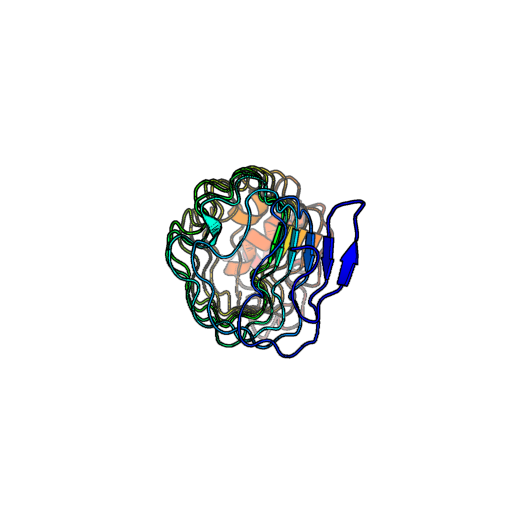249 ? 40.185 17.918 48.718 1.00 35.36 277 GLN A N 1
ATOM 1985 C CA . GLN A 1 249 ? 41.145 18.666 49.582 1.00 37.71 277 GLN A CA 1
ATOM 1986 C C . GLN A 1 249 ? 42.156 19.448 48.736 1.00 38.98 277 GLN A C 1
ATOM 1987 O O . GLN A 1 249 ? 42.577 20.546 49.107 1.00 40.34 277 GLN A O 1
ATOM 1993 N N . ARG A 1 250 ? 42.530 18.905 47.584 1.00 39.88 278 ARG A N 1
ATOM 1994 C CA . ARG A 1 250 ? 43.560 19.485 46.753 1.00 41.07 278 ARG A CA 1
ATOM 1995 C C . ARG A 1 250 ? 42.983 20.240 45.572 1.00 40.62 278 ARG A C 1
ATOM 1996 O O . ARG A 1 250 ? 43.665 21.047 44.952 1.00 41.39 278 ARG A O 1
ATOM 2004 N N . ALA A 1 251 ? 41.732 19.955 45.222 1.00 38.87 279 ALA A N 1
ATOM 2005 C CA . ALA A 1 251 ? 41.213 20.354 43.918 1.00 37.08 279 ALA A CA 1
ATOM 2006 C C . ALA A 1 251 ? 40.927 21.845 43.824 1.00 35.88 279 ALA A C 1
ATOM 2007 O O . ALA A 1 251 ? 40.318 22.400 44.719 1.00 35.89 279 ALA A O 1
ATOM 2009 N N . ARG A 1 252 ? 41.297 22.479 42.726 1.00 35.00 280 ARG A N 1
ATOM 2010 C CA . ARG A 1 252 ? 40.857 23.858 42.565 1.00 36.84 280 ARG A CA 1
ATOM 2011 C C . ARG A 1 252 ? 39.843 23.918 41.434 1.00 34.65 280 ARG A C 1
ATOM 2012 O O . ARG A 1 252 ? 40.243 24.076 40.278 1.00 36.67 280 ARG A O 1
ATOM 2020 N N . VAL A 1 253 ? 38.555 23.765 41.768 1.00 31.86 281 VAL A N 1
ATOM 2021 C CA . VAL A 1 253 ? 37.475 23.704 40.738 1.00 28.53 281 VAL A CA 1
ATOM 2022 C C . VAL A 1 253 ? 36.241 24.386 41.312 1.00 26.45 281 VAL A C 1
ATOM 2023 O O . VAL A 1 253 ? 36.127 24.461 42.545 1.00 26.90 281 VAL A O 1
ATOM 2027 N N . SER A 1 254 ? 35.337 24.893 40.470 1.00 24.23 282 SER A N 1
ATOM 2028 C CA . SER A 1 254 ? 34.001 25.328 40.928 1.00 23.27 282 SER A CA 1
ATOM 2029 C C . SER A 1 254 ? 33.174 24.085 41.020 1.00 23.40 282 SER A C 1
ATOM 2030 O O . SER A 1 254 ? 33.334 23.164 40.166 1.00 22.45 282 SER A O 1
ATOM 2033 N N . SER A 1 255 ? 32.289 24.048 42.000 1.00 22.43 283 SER A N 1
ATOM 2034 C CA . SER A 1 255 ? 31.521 22.838 42.249 1.00 22.63 283 SER A CA 1
ATOM 2035 C C . SER A 1 255 ? 30.163 23.191 42.733 1.00 22.95 283 SER A C 1
ATOM 2036 O O . SER A 1 255 ? 29.935 24.285 43.340 1.00 21.10 283 SER A O 1
ATOM 2039 N N . SER A 1 256 ? 29.243 22.276 42.536 1.00 20.66 284 SER A N 1
ATOM 2040 C CA . SER A 1 256 ? 27.993 22.361 43.244 1.00 20.99 284 SER A CA 1
ATOM 2041 C C . SER A 1 256 ? 28.121 21.899 44.706 1.00 19.96 284 SER A C 1
ATOM 2042 O O . SER A 1 256 ? 29.211 21.564 45.158 1.00 23.91 284 SER A O 1
ATOM 2045 N N . ASP A 1 257 ? 27.012 21.841 45.437 1.00 20.22 285 ASP A N 1
ATOM 2046 C CA . ASP A 1 257 ? 26.965 21.126 46.760 1.00 22.58 285 ASP A CA 1
ATOM 2047 C C . ASP A 1 257 ? 27.132 19.599 46.554 1.00 22.90 285 ASP A C 1
ATOM 2048 O O . ASP A 1 257 ? 26.888 19.087 45.465 1.00 21.40 285 ASP A O 1
ATOM 2053 N N . VAL A 1 258 ? 27.637 18.933 47.569 1.00 20.94 286 VAL A N 1
ATOM 2054 C CA . VAL A 1 258 ? 27.793 17.477 47.504 1.00 20.97 286 VAL A CA 1
ATOM 2055 C C . VAL A 1 258 ? 27.186 17.060 48.793 1.00 21.11 286 VAL A C 1
ATOM 2056 O O . VAL A 1 258 ? 27.888 16.922 49.776 1.00 21.79 286 VAL A O 1
ATOM 2060 N N . THR A 1 259 ? 25.892 16.830 48.799 1.00 22.14 287 THR A N 1
ATOM 2061 C CA . THR A 1 259 ? 25.147 16.684 50.073 1.00 22.95 287 THR A CA 1
ATOM 2062 C C . THR A 1 259 ? 24.991 15.223 50.475 1.00 23.59 287 THR A C 1
ATOM 2063 O O . THR A 1 259 ? 24.527 14.439 49.666 1.00 23.36 287 THR A O 1
ATOM 2067 N N . CYS A 1 260 ? 25.392 14.864 51.711 1.00 22.30 288 CYS A N 1
ATOM 2068 C CA . CYS A 1 260 ? 25.316 13.506 52.173 1.00 24.66 288 CYS A CA 1
ATOM 2069 C C . CYS A 1 260 ? 23.876 13.070 52.279 1.00 24.31 288 CYS A C 1
ATOM 2070 O O . CYS A 1 260 ? 23.006 13.759 52.899 1.00 25.39 288 CYS A O 1
ATOM 2073 N N . ALA A 1 261 ? 23.581 11.933 51.716 1.00 23.60 289 ALA A N 1
ATOM 2074 C CA . ALA A 1 261 ? 22.267 11.319 51.948 1.00 25.36 289 ALA A CA 1
ATOM 2075 C C . ALA A 1 261 ? 22.271 10.352 53.148 1.00 26.75 289 ALA A C 1
ATOM 2076 O O . ALA A 1 261 ? 21.226 10.089 53.800 1.00 27.50 289 ALA A O 1
ATOM 2078 N N . THR A 1 262 ? 23.418 9.748 53.346 1.00 27.41 290 THR A N 1
ATOM 2079 C CA . THR A 1 262 ? 23.625 8.751 54.407 1.00 30.26 290 THR A CA 1
ATOM 2080 C C . THR A 1 262 ? 25.051 8.950 54.932 1.00 30.31 290 THR A C 1
ATOM 2081 O O . THR A 1 262 ? 25.869 9.619 54.286 1.00 29.32 290 THR A O 1
ATOM 2085 N N . PRO A 1 263 ? 25.350 8.436 56.156 1.00 31.68 291 PRO A N 1
ATOM 2086 C CA . PRO A 1 263 ? 24.438 7.817 57.139 1.00 32.82 291 PRO A CA 1
ATOM 2087 C C . PRO A 1 263 ? 23.534 8.878 57.798 1.00 33.18 291 PRO A C 1
ATOM 2088 O O . PRO A 1 263 ? 23.783 10.089 57.663 1.00 32.96 291 PRO A O 1
ATOM 2092 N N . PRO A 1 264 ? 22.490 8.441 58.542 1.00 36.12 292 PRO A N 1
ATOM 2093 C CA . PRO A 1 264 ? 21.615 9.439 59.187 1.00 36.56 292 PRO A CA 1
ATOM 2094 C C . PRO A 1 264 ? 22.331 10.575 59.956 1.00 37.36 292 PRO A C 1
ATOM 2095 O O . PRO A 1 264 ? 21.888 11.702 59.887 1.00 37.64 292 PRO A O 1
ATOM 2099 N N . GLU A 1 265 ? 23.476 10.296 60.593 1.00 39.56 293 GLU A N 1
ATOM 2100 C CA . GLU A 1 265 ? 24.212 11.269 61.441 1.00 40.67 293 GLU A CA 1
ATOM 2101 C C . GLU A 1 265 ? 24.941 12.306 60.646 1.00 40.49 293 GLU A C 1
ATOM 2102 O O . GLU A 1 265 ? 25.485 13.256 61.213 1.00 40.95 293 GLU A O 1
ATOM 2108 N N . ARG A 1 266 ? 25.003 12.122 59.325 1.00 39.80 294 ARG A N 1
ATOM 2109 C CA . ARG A 1 266 ? 25.677 13.114 58.466 1.00 38.72 294 ARG A CA 1
ATOM 2110 C C . ARG A 1 266 ? 24.748 13.641 57.353 1.00 36.91 294 ARG A C 1
ATOM 2111 O O . ARG A 1 266 ? 25.124 14.515 56.562 1.00 36.32 294 ARG A O 1
ATOM 2119 N N . GLN A 1 267 ? 23.541 13.114 57.326 1.00 35.88 295 GLN A N 1
ATOM 2120 C CA . GLN A 1 267 ? 22.572 13.493 56.311 1.00 37.25 295 GLN A CA 1
ATOM 2121 C C . GLN A 1 267 ? 22.399 15.001 56.326 1.00 36.77 295 GLN A C 1
ATOM 2122 O O . GLN A 1 267 ? 22.157 15.618 57.391 1.00 35.85 295 GLN A O 1
ATOM 2128 N N . GLY A 1 268 ? 22.568 15.605 55.140 1.00 34.98 296 GLY A N 1
ATOM 2129 C CA . GLY A 1 268 ? 22.373 17.032 54.948 1.00 32.90 296 GLY A CA 1
ATOM 2130 C C . GLY A 1 268 ? 23.631 17.875 54.954 1.00 32.08 296 GLY A C 1
ATOM 2131 O O . GLY A 1 268 ? 23.606 19.020 54.504 1.00 32.98 296 GLY A O 1
ATOM 2132 N N . ARG A 1 269 ? 24.725 17.317 55.457 1.00 31.16 297 ARG A N 1
ATOM 2133 C CA . ARG A 1 269 ? 25.979 17.987 55.515 1.00 31.62 297 ARG A CA 1
ATOM 2134 C C . ARG A 1 269 ? 26.622 17.862 54.136 1.00 29.87 297 ARG A C 1
ATOM 2135 O O . ARG A 1 269 ? 26.290 16.949 53.413 1.00 30.02 297 ARG A O 1
ATOM 2143 N N . ASP A 1 270 ? 27.540 18.766 53.798 1.00 29.19 298 ASP A N 1
ATOM 2144 C CA . ASP A 1 270 ? 28.300 18.589 52.595 1.00 28.05 298 ASP A CA 1
ATOM 2145 C C . ASP A 1 270 ? 29.430 17.576 52.823 1.00 29.34 298 ASP A C 1
ATOM 2146 O O . ASP A 1 270 ? 30.144 17.654 53.830 1.00 28.57 298 ASP A O 1
ATOM 2151 N N . LEU A 1 271 ? 29.634 16.658 51.868 1.00 28.45 299 LEU A N 1
ATOM 2152 C CA . LEU A 1 271 ? 30.769 15.740 51.918 1.00 29.87 299 LEU A CA 1
ATOM 2153 C C . LEU A 1 271 ? 32.139 16.433 52.186 1.00 33.12 299 LEU A C 1
ATOM 2154 O O . LEU A 1 271 ? 32.994 15.900 52.961 1.00 31.06 299 LEU A O 1
ATOM 2159 N N . ARG A 1 272 ? 32.344 17.664 51.693 1.00 34.34 300 ARG A N 1
ATOM 2160 C CA . ARG A 1 272 ? 33.576 18.416 52.112 1.00 36.75 300 ARG A CA 1
ATOM 2161 C C . ARG A 1 272 ? 33.644 18.899 53.578 1.00 37.17 300 ARG A C 1
ATOM 2162 O O . ARG A 1 272 ? 34.667 19.422 54.048 1.00 37.86 300 ARG A O 1
ATOM 2170 N N . THR A 1 273 ? 32.569 18.805 54.327 1.00 36.99 301 THR A N 1
ATOM 2171 C CA . THR A 1 273 ? 32.712 19.235 55.704 1.00 37.35 301 THR A CA 1
ATOM 2172 C C . THR A 1 273 ? 33.354 18.131 56.550 1.00 35.80 301 THR A C 1
ATOM 2173 O O . THR A 1 273 ? 33.729 18.404 57.685 1.00 36.74 301 THR A O 1
ATOM 2177 N N . LEU A 1 274 ? 33.425 16.889 56.030 1.00 33.52 302 LEU A N 1
ATOM 2178 C CA . LEU A 1 274 ? 34.126 15.793 56.772 1.00 31.28 302 LEU A CA 1
ATOM 2179 C C . LEU A 1 274 ? 35.619 16.108 57.035 1.00 30.45 302 LEU A C 1
ATOM 2180 O O . LEU A 1 274 ? 36.267 16.907 56.344 1.00 29.37 302 LEU A O 1
ATOM 2185 N N . ARG A 1 275 ? 36.179 15.504 58.076 1.00 33.33 303 ARG A N 1
ATOM 2186 C CA . ARG A 1 275 ? 37.574 15.724 58.415 1.00 35.85 303 ARG A CA 1
ATOM 2187 C C . ARG A 1 275 ? 38.286 14.378 58.408 1.00 35.63 303 ARG A C 1
ATOM 2188 O O . ARG A 1 275 ? 37.644 13.348 58.433 1.00 34.34 303 ARG A O 1
ATOM 2196 N N . ASP A 1 276 ? 39.604 14.420 58.268 1.00 37.98 304 ASP A N 1
ATOM 2197 C CA . ASP A 1 276 ? 40.470 13.243 58.303 1.00 40.97 304 ASP A CA 1
ATOM 2198 C C . ASP A 1 276 ? 40.052 12.239 59.395 1.00 40.40 304 ASP A C 1
ATOM 2199 O O . ASP A 1 276 ? 39.952 11.047 59.120 1.00 40.50 304 ASP A O 1
ATOM 2204 N N . THR A 1 277 ? 39.751 12.722 60.603 1.00 39.69 305 THR A N 1
ATOM 2205 C CA . THR A 1 277 ? 39.311 11.859 61.742 1.00 39.07 305 THR A CA 1
ATOM 2206 C C . THR A 1 277 ? 38.084 11.032 61.450 1.00 36.90 305 THR A C 1
ATOM 2207 O O . THR A 1 277 ? 37.896 9.921 62.005 1.00 35.27 305 THR A O 1
ATOM 2211 N N . ASP A 1 278 ? 37.227 11.531 60.552 1.00 33.68 306 ASP A N 1
ATOM 2212 C CA . ASP A 1 278 ? 36.010 10.762 60.231 1.00 31.49 306 ASP A CA 1
ATOM 2213 C C . ASP A 1 278 ? 36.324 9.488 59.408 1.00 29.42 306 ASP A C 1
ATOM 2214 O O . ASP A 1 278 ? 35.492 8.601 59.264 1.00 27.77 306 ASP A O 1
ATOM 2219 N N . PHE A 1 279 ? 37.514 9.439 58.847 1.00 28.36 307 PHE A N 1
ATOM 2220 C CA . PHE A 1 279 ? 37.909 8.301 57.980 1.00 29.02 307 PHE A CA 1
ATOM 2221 C C . PHE A 1 279 ? 38.989 7.428 58.632 1.00 30.01 307 PHE A C 1
ATOM 2222 O O . PHE A 1 279 ? 39.419 6.433 58.041 1.00 29.51 307 PHE A O 1
ATOM 2230 N N . GLN A 1 280 ? 39.414 7.785 59.844 1.00 30.95 308 GLN A N 1
ATOM 2231 C CA . GLN A 1 280 ? 40.512 7.027 60.533 1.00 31.60 308 GLN A CA 1
ATOM 2232 C C . GLN A 1 280 ? 40.205 5.524 60.663 1.00 29.94 308 GLN A C 1
ATOM 2233 O O . GLN A 1 280 ? 41.102 4.737 60.568 1.00 33.01 308 GLN A O 1
ATOM 2239 N N . ALA A 1 281 ? 38.960 5.120 60.872 1.00 29.04 309 ALA A N 1
ATOM 2240 C CA . ALA A 1 281 ? 38.615 3.729 61.083 1.00 29.57 309 ALA A CA 1
ATOM 2241 C C . ALA A 1 281 ? 38.258 2.909 59.767 1.00 29.14 309 ALA A C 1
ATOM 2242 O O . ALA A 1 281 ? 37.537 1.861 59.845 1.00 30.50 309 ALA A O 1
ATOM 2244 N N . CYS A 1 282 ? 38.628 3.462 58.608 1.00 28.97 310 CYS A N 1
ATOM 2245 C CA . CYS A 1 282 ? 38.209 2.863 57.292 1.00 29.02 310 CYS A CA 1
ATOM 2246 C C . CYS A 1 282 ? 39.167 1.731 56.854 1.00 27.89 310 CYS A C 1
ATOM 2247 O O . CYS A 1 282 ? 40.319 1.861 57.349 1.00 29.91 310 CYS A O 1
#

Secondary structure (DSSP, 8-state):
--S-TT-EEETTTTEEE-TTS--SSPPS---TT--EEE--SS---EE-TTSS-TT-SEEE--SS---EE-TTTTTT-TT--EEE----TT-----TTTTTT-TT--EEE-TTS------TTTTTT-TT--EEE-TTS------TTTTTT-TT--EEE-TTS---EE-TTTTTT-TT--EEE-TTS---EE-TTTTTT-TT--EEE--SS--S---HHHHHT-TT--EEE--SS-EE-SGGGHHHHHHHHH---EE---BEEESGGGTTSBGGG--GGGGTT-

Foldseek 3Di:
DQAFDPWDFDVVPTAIAQAQPQDQDQTPDRPLSHAYYHHDHHAHAEAEAPRDHQNYQYAAHAHYQYQYYDPRRCQRNLNHAEYAHEHNQNNAAYDQCSCHNPCQHAEYHHARHQHQEYDLRNCPNNQNYAYYHHDQHAHAEADANSCQNPQRHAEYEHANYAYAEQDQRSPHNPLNYAEYEHAHYAYAYYPLNSQANVARHAYYEHAHYAYQAYALSNVVNHNNYAEYEHYNYQHELALRHVSVLVSVVPDDHHYDFQAHNDDPVRGGPGSNVDDPVRNVVD

B-factor: mean 24.11, std 12.38, range [7.51, 73.75]